Protein AF-A0AAV2PXA1-F1 (afdb_monomer)

Solvent-accessible surface area (backbone atoms only — not comparable to full-atom values): 17580 Å² total; per-residue (Å²): 137,88,80,87,81,88,81,91,80,80,90,77,90,75,84,81,87,69,91,88,82,85,74,87,64,81,61,86,74,64,54,64,49,74,80,42,60,30,32,26,70,43,76,46,83,52,38,37,37,33,31,38,30,72,58,97,91,40,83,44,40,26,40,35,44,31,57,26,32,42,56,95,86,35,71,38,49,82,88,45,60,38,74,93,76,58,54,73,69,40,57,33,33,29,27,34,29,69,34,88,57,93,43,96,79,72,30,54,26,31,34,68,34,35,24,65,65,73,77,45,93,87,39,77,76,57,52,64,68,73,76,56,55,67,49,70,82,41,64,32,28,28,70,42,69,40,58,58,36,35,32,33,39,31,75,54,95,92,36,84,42,46,31,22,39,44,50,94,34,34,25,54,69,58,38,68,71,53,93,90,56,41,46,48,82,79,48,55,73,66,40,72,37,36,31,29,32,32,51,44,83,61,36,84,91,46,72,60,17,52,23,38,39,73,32,36,29,34,79,54,74,68,56,88,73,69,75,61,89,68,85,78,74,77,75,78,81,87,79,82,87,79,92,74,84,83,81,87,78,80,94,79,76,91,81,88,81,83,83,81,75,92,78,82,90,80,85,82,83,90,81,88,77,87,81,85,85,85,80,134

Structure (mmCIF, N/CA/C/O backbone):
data_AF-A0AAV2PXA1-F1
#
_entry.id   AF-A0AAV2PXA1-F1
#
loop_
_atom_site.group_PDB
_atom_site.id
_atom_site.type_symbol
_atom_site.label_atom_id
_atom_site.label_alt_id
_atom_site.label_comp_id
_atom_site.label_asym_id
_atom_site.label_entity_id
_atom_site.label_seq_id
_atom_site.pdbx_PDB_ins_code
_atom_site.Cartn_x
_atom_site.Cartn_y
_atom_site.Cartn_z
_atom_site.occupancy
_atom_site.B_iso_or_equiv
_atom_site.auth_seq_id
_atom_site.auth_comp_id
_atom_site.auth_asym_id
_atom_site.auth_atom_id
_atom_site.pdbx_PDB_model_num
ATOM 1 N N . MET A 1 1 ? -70.992 -9.376 34.815 1.00 48.53 1 MET A N 1
ATOM 2 C CA . MET A 1 1 ? -70.814 -10.585 33.989 1.00 48.53 1 MET A CA 1
ATOM 3 C C . MET A 1 1 ? -69.370 -11.003 34.149 1.00 48.53 1 MET A C 1
ATOM 5 O O . MET A 1 1 ? -68.491 -10.415 33.538 1.00 48.53 1 MET A O 1
ATOM 9 N N . ASP A 1 2 ? -69.173 -11.910 35.099 1.00 52.78 2 ASP A N 1
ATOM 10 C CA . ASP A 1 2 ? -67.928 -12.592 35.443 1.00 52.78 2 ASP A CA 1
ATOM 11 C C . ASP A 1 2 ? -67.512 -13.547 34.335 1.00 52.78 2 ASP A C 1
ATOM 13 O O . ASP A 1 2 ? -68.327 -14.388 33.968 1.00 52.78 2 ASP A O 1
ATOM 17 N N . TRP A 1 3 ? -66.256 -13.485 33.893 1.00 48.56 3 TRP A N 1
ATOM 18 C CA . TRP A 1 3 ? -65.567 -14.621 33.277 1.00 48.56 3 TRP A CA 1
ATOM 19 C C . TRP A 1 3 ? -64.123 -14.651 33.786 1.00 48.56 3 TRP A C 1
ATOM 21 O O . TRP A 1 3 ? -63.215 -14.048 33.220 1.00 48.56 3 TRP A O 1
ATOM 31 N N . SER A 1 4 ? -63.933 -15.369 34.892 1.00 57.34 4 SER A N 1
ATOM 32 C CA . SER A 1 4 ? -62.667 -16.027 35.205 1.00 57.34 4 SER A CA 1
ATOM 33 C C . SER A 1 4 ? -62.542 -17.279 34.338 1.00 57.34 4 SER A C 1
ATOM 35 O O . SER A 1 4 ? -63.478 -18.073 34.310 1.00 57.34 4 SER A O 1
ATOM 37 N N . LEU A 1 5 ? -61.383 -17.520 33.723 1.00 54.66 5 LEU A N 1
ATOM 38 C CA . LEU A 1 5 ? -60.844 -18.879 33.623 1.00 54.66 5 LEU A CA 1
ATOM 39 C C . LEU A 1 5 ? -59.327 -18.841 33.414 1.00 54.66 5 LEU A C 1
ATOM 41 O O . LEU A 1 5 ? -58.816 -18.338 32.417 1.00 54.66 5 LEU A O 1
ATOM 45 N N . ALA A 1 6 ? -58.626 -19.394 34.397 1.00 53.72 6 ALA A N 1
ATOM 46 C CA . ALA A 1 6 ? -57.228 -19.766 34.324 1.00 53.72 6 ALA A CA 1
ATOM 47 C C . ALA A 1 6 ? -57.032 -20.920 33.332 1.00 53.72 6 ALA A C 1
ATOM 49 O O . ALA A 1 6 ? -57.871 -21.817 33.265 1.00 53.72 6 ALA A O 1
ATOM 50 N N . GLN A 1 7 ? -55.879 -20.962 32.666 1.00 49.69 7 GLN A N 1
ATOM 51 C CA . GLN A 1 7 ? -55.274 -22.231 32.275 1.00 49.69 7 GLN A CA 1
ATOM 52 C C . GLN A 1 7 ? -53.750 -22.125 32.280 1.00 49.69 7 GLN A C 1
ATOM 54 O O . GLN A 1 7 ? -53.126 -21.391 31.520 1.00 49.69 7 GLN A O 1
ATOM 59 N N . SER A 1 8 ? -53.187 -22.880 33.215 1.00 54.50 8 SER A N 1
ATOM 60 C CA . SER A 1 8 ? -51.797 -23.276 33.337 1.00 54.50 8 SER A CA 1
ATOM 61 C C . SER A 1 8 ? -51.416 -24.264 32.231 1.00 54.50 8 SER A C 1
ATOM 63 O O . SER A 1 8 ? -52.033 -25.320 32.111 1.00 54.50 8 SER A O 1
ATOM 65 N N . GLY A 1 9 ? -50.345 -23.976 31.502 1.00 44.91 9 GLY A N 1
ATOM 66 C CA . GLY A 1 9 ? -49.553 -24.949 30.749 1.00 44.91 9 GLY A CA 1
ATOM 67 C C . GLY A 1 9 ? -48.125 -24.415 30.764 1.00 44.91 9 GLY A C 1
ATOM 68 O O . GLY A 1 9 ? -47.900 -23.267 30.412 1.00 44.91 9 GLY A O 1
ATOM 69 N N . GLY A 1 10 ? -47.139 -25.092 31.335 1.00 43.12 10 GLY A N 1
ATOM 70 C CA . GLY A 1 10 ? -46.783 -26.477 31.072 1.00 43.12 10 GLY A CA 1
ATOM 71 C C . GLY A 1 10 ? -45.413 -26.411 30.406 1.00 43.12 10 GLY A C 1
ATOM 72 O O . GLY A 1 10 ? -45.311 -26.191 29.205 1.00 43.12 10 GLY A O 1
ATOM 73 N N . ALA A 1 11 ? -44.365 -26.483 31.224 1.00 49.09 11 ALA A N 1
ATOM 74 C CA . ALA A 1 11 ? -42.983 -26.447 30.779 1.00 49.09 11 ALA A CA 1
ATOM 75 C C . ALA A 1 11 ? -42.699 -27.606 29.811 1.00 49.09 11 ALA A C 1
ATOM 77 O O . ALA A 1 11 ? -42.953 -28.763 30.133 1.00 49.09 11 ALA A O 1
ATOM 78 N N . SER A 1 12 ? -42.113 -27.292 28.659 1.00 49.25 12 SER A N 1
ATOM 79 C CA . SER A 1 12 ? -41.415 -28.264 27.820 1.00 49.25 12 SER A CA 1
ATOM 80 C C . SER A 1 12 ? -40.103 -27.639 27.368 1.00 49.25 12 SER A C 1
ATOM 82 O O . SER A 1 12 ? -40.026 -26.962 26.346 1.00 49.25 12 SER A O 1
ATOM 84 N N . ALA A 1 13 ? -39.068 -27.848 28.180 1.00 49.91 13 ALA A N 1
ATOM 85 C CA . ALA A 1 13 ? -37.685 -27.631 27.796 1.00 49.91 13 ALA A CA 1
ATOM 86 C C . ALA A 1 13 ? -37.277 -28.745 26.821 1.00 49.91 13 ALA A C 1
ATOM 88 O O . ALA A 1 13 ? -36.854 -29.824 27.231 1.00 49.91 13 ALA A O 1
ATOM 89 N N . SER A 1 14 ? -37.431 -28.501 25.521 1.00 46.59 14 SER A N 1
ATOM 90 C CA . SER A 1 14 ? -36.824 -29.334 24.485 1.00 46.59 14 SER A CA 1
ATOM 91 C C . SER A 1 14 ? -35.415 -28.820 24.206 1.00 46.59 14 SER A C 1
ATOM 93 O O . SER A 1 14 ? -35.226 -27.805 23.534 1.00 46.59 14 SER A O 1
ATOM 95 N N . ALA A 1 15 ? -34.432 -29.528 24.757 1.00 52.34 15 ALA A N 1
ATOM 96 C CA . ALA A 1 15 ? -33.022 -29.374 24.451 1.00 52.34 15 ALA A CA 1
ATOM 97 C C . ALA A 1 15 ? -32.778 -29.609 22.951 1.00 52.34 15 ALA A C 1
ATOM 99 O O . ALA A 1 15 ? -32.759 -30.745 22.483 1.00 52.34 15 ALA A O 1
ATOM 100 N N . MET A 1 16 ? -32.564 -28.531 22.198 1.00 47.81 16 MET A N 1
ATOM 101 C CA . MET A 1 16 ? -31.936 -28.590 20.879 1.00 47.81 16 MET A CA 1
ATOM 102 C C . MET A 1 16 ? -30.427 -28.418 21.048 1.00 47.81 16 MET A C 1
ATOM 104 O O . MET A 1 16 ? -29.858 -27.362 20.791 1.00 47.81 16 MET A O 1
ATOM 108 N N . GLY A 1 17 ? -29.784 -29.487 21.521 1.00 49.88 17 GLY A N 1
ATOM 109 C CA . GLY A 1 17 ? -28.354 -29.706 21.335 1.00 49.88 17 GLY A CA 1
ATOM 110 C C . GLY A 1 17 ? -28.131 -30.247 19.926 1.00 49.88 17 GLY A C 1
ATOM 111 O O . GLY A 1 17 ? -28.168 -31.455 19.716 1.00 49.88 17 GLY A O 1
ATOM 112 N N . GLY A 1 18 ? -27.974 -29.347 18.957 1.00 40.47 18 GLY A N 1
ATOM 113 C CA . GLY A 1 18 ? -27.692 -29.671 17.560 1.00 40.47 18 GLY A CA 1
ATOM 114 C C . GLY A 1 18 ? -26.358 -29.066 17.145 1.00 40.47 18 GLY A C 1
ATOM 115 O O . GLY A 1 18 ? -26.217 -27.851 17.105 1.00 40.47 18 GLY A O 1
ATOM 116 N N . ALA A 1 19 ? -25.388 -29.939 16.883 1.00 49.72 19 ALA A N 1
ATOM 117 C CA . ALA A 1 19 ? -24.016 -29.672 16.468 1.00 49.72 19 ALA A CA 1
ATOM 118 C C . ALA A 1 19 ? -23.831 -28.455 15.534 1.00 49.72 19 ALA A C 1
ATOM 120 O O . ALA A 1 19 ? -24.129 -28.520 14.344 1.00 49.72 19 ALA A O 1
ATOM 121 N N . ALA A 1 20 ? -23.228 -27.389 16.065 1.00 47.28 20 ALA A N 1
ATOM 122 C CA . ALA A 1 20 ? -22.602 -26.311 15.299 1.00 47.28 20 ALA A CA 1
ATOM 123 C C . ALA A 1 20 ? -21.084 -26.339 15.550 1.00 47.28 20 ALA A C 1
ATOM 125 O O . ALA A 1 20 ? -20.504 -25.429 16.128 1.00 47.28 20 ALA A O 1
ATOM 126 N N . ALA A 1 21 ? -20.445 -27.447 15.179 1.00 50.34 21 ALA A N 1
ATOM 127 C CA . ALA A 1 21 ? -18.994 -27.616 15.242 1.00 50.34 21 ALA A CA 1
ATOM 128 C C . ALA A 1 21 ? -18.508 -28.236 13.928 1.00 50.34 21 ALA A C 1
ATOM 130 O O . ALA A 1 21 ? -18.013 -29.356 13.902 1.00 50.34 21 ALA A O 1
ATOM 131 N N . ALA A 1 22 ? -18.737 -27.543 12.812 1.00 48.50 22 ALA A N 1
ATOM 132 C CA . ALA A 1 22 ? -18.225 -27.959 11.508 1.00 48.50 22 ALA A CA 1
ATOM 133 C C . ALA A 1 22 ? -18.218 -26.787 10.516 1.00 48.50 22 ALA A C 1
ATOM 135 O O . ALA A 1 22 ? -19.007 -26.766 9.580 1.00 48.50 22 ALA A O 1
ATOM 136 N N . ALA A 1 23 ? -17.360 -25.796 10.772 1.00 46.72 23 ALA A N 1
ATOM 137 C CA . ALA A 1 23 ? -16.688 -24.962 9.765 1.00 46.72 23 ALA A CA 1
ATOM 138 C C . ALA A 1 23 ? -15.852 -23.877 10.471 1.00 46.72 23 ALA A C 1
ATOM 140 O O . ALA A 1 23 ? -16.008 -22.688 10.210 1.00 46.72 23 ALA A O 1
ATOM 141 N N . ALA A 1 24 ? -14.941 -24.271 11.367 1.00 49.47 24 ALA A N 1
ATOM 142 C CA . ALA A 1 24 ? -13.781 -23.426 11.640 1.00 49.47 24 ALA A CA 1
ATOM 143 C C . ALA A 1 24 ? -12.873 -23.548 10.410 1.00 49.47 24 ALA A C 1
ATOM 145 O O . ALA A 1 24 ? -11.918 -24.320 10.399 1.00 49.47 24 ALA A O 1
ATOM 146 N N . ALA A 1 25 ? -13.279 -22.905 9.311 1.00 46.22 25 ALA A N 1
ATOM 147 C CA . ALA A 1 25 ? -12.411 -22.746 8.163 1.00 46.22 25 ALA A CA 1
ATOM 148 C C . ALA A 1 25 ? -11.137 -22.056 8.654 1.00 46.22 25 ALA A C 1
ATOM 150 O O . ALA A 1 25 ? -11.184 -21.191 9.531 1.00 46.22 25 ALA A O 1
ATOM 151 N N . ASP A 1 26 ? -10.007 -22.500 8.124 1.00 46.16 26 ASP A N 1
ATOM 152 C CA . ASP A 1 26 ? -8.680 -22.013 8.460 1.00 46.16 26 ASP A CA 1
ATOM 153 C C . ASP A 1 26 ? -8.525 -20.566 7.954 1.00 46.16 26 ASP A C 1
ATOM 155 O O . ASP A 1 26 ? -7.942 -20.287 6.911 1.00 46.16 26 ASP A O 1
ATOM 159 N N . PHE A 1 27 ? -9.136 -19.616 8.666 1.00 52.50 27 PHE A N 1
ATOM 160 C CA . PHE A 1 27 ? -9.072 -18.180 8.381 1.00 52.50 27 PHE A CA 1
ATOM 161 C C . PHE A 1 27 ? -7.712 -17.576 8.759 1.00 52.50 27 PHE A C 1
ATOM 163 O O . PHE A 1 27 ? -7.525 -16.364 8.640 1.00 52.50 27 PHE A O 1
ATOM 170 N N . SER A 1 28 ? -6.744 -18.406 9.168 1.00 52.25 28 SER A N 1
ATOM 171 C CA . SER A 1 28 ? -5.374 -17.981 9.459 1.00 52.25 28 SER A CA 1
ATOM 172 C C . SER A 1 28 ? -4.676 -17.348 8.243 1.00 52.25 28 SER A C 1
ATOM 174 O O . SER A 1 28 ? -3.712 -16.597 8.406 1.00 52.25 28 SER A O 1
ATOM 176 N N . GLU A 1 29 ? -5.196 -17.555 7.026 1.00 59.38 29 GLU A N 1
ATOM 177 C CA . GLU A 1 29 ? -4.650 -16.943 5.812 1.00 59.38 29 GLU A CA 1
ATOM 178 C C . GLU A 1 29 ? -5.170 -15.527 5.511 1.00 59.38 29 GLU A C 1
ATOM 180 O O . GLU A 1 29 ? -4.497 -14.768 4.803 1.00 59.38 29 GLU A O 1
ATOM 185 N N . GLN A 1 30 ? -6.321 -15.107 6.055 1.00 63.25 30 GLN A N 1
ATOM 186 C CA . GLN A 1 30 ? -6.838 -13.754 5.813 1.00 63.25 30 GLN A CA 1
ATOM 187 C C . GLN A 1 30 ? -6.157 -12.741 6.732 1.00 63.25 30 GLN A C 1
ATOM 189 O O . GLN A 1 30 ? -6.691 -12.280 7.737 1.00 63.25 30 GLN A O 1
ATOM 194 N N . ARG A 1 31 ? -4.946 -12.341 6.335 1.00 85.12 31 ARG A N 1
ATOM 195 C CA . ARG A 1 31 ? -4.144 -11.339 7.050 1.00 85.12 31 ARG A CA 1
ATOM 196 C C . ARG A 1 31 ? -4.781 -9.949 7.084 1.00 85.12 31 ARG A C 1
ATOM 198 O O . ARG A 1 31 ? -4.304 -9.125 7.856 1.00 85.12 31 ARG A O 1
ATOM 205 N N . TYR A 1 32 ? -5.793 -9.671 6.259 1.00 90.88 32 TYR A N 1
ATOM 206 C CA . TYR A 1 32 ? -6.400 -8.349 6.103 1.00 90.88 32 TYR A CA 1
ATOM 207 C C . TYR A 1 32 ? -7.931 -8.444 6.042 1.00 90.88 32 TYR A C 1
ATOM 209 O O . TYR A 1 32 ? -8.469 -9.203 5.236 1.00 90.88 32 TYR A O 1
ATOM 217 N N . LEU A 1 33 ? -8.613 -7.644 6.860 1.00 92.38 33 LEU A N 1
ATOM 218 C CA . LEU A 1 33 ? -10.066 -7.508 6.931 1.00 92.38 33 LEU A CA 1
ATOM 219 C C . LEU A 1 33 ? -10.480 -6.117 6.441 1.00 92.38 33 LEU A C 1
ATOM 221 O O . LEU A 1 33 ? -9.851 -5.113 6.783 1.00 92.38 33 LEU A O 1
ATOM 225 N N . PHE A 1 34 ? -11.553 -6.064 5.656 1.00 92.12 34 PHE A N 1
ATOM 226 C CA . PHE A 1 34 ? -12.058 -4.839 5.038 1.00 92.12 34 PHE A CA 1
ATOM 227 C C . PHE A 1 34 ? -13.415 -4.449 5.615 1.00 92.12 34 PHE A C 1
ATOM 229 O O . PHE A 1 34 ? -14.251 -5.316 5.863 1.00 92.12 34 PHE A O 1
ATOM 236 N N . GLY A 1 35 ? -13.655 -3.145 5.753 1.00 91.38 35 GLY A N 1
ATOM 237 C CA . GLY A 1 35 ? -14.978 -2.613 6.087 1.00 91.38 35 GLY A CA 1
ATOM 238 C C . GLY A 1 35 ? -15.497 -3.041 7.461 1.00 91.38 35 GLY A C 1
ATOM 239 O O . GLY A 1 35 ? -16.708 -3.162 7.650 1.00 91.38 35 GLY A O 1
ATOM 240 N N . MET A 1 36 ? -14.596 -3.270 8.415 1.00 96.56 36 MET A N 1
ATOM 241 C CA . MET A 1 36 ? -14.955 -3.577 9.793 1.00 96.56 36 MET A CA 1
ATOM 242 C C . MET A 1 36 ? -15.584 -2.355 10.465 1.00 96.56 36 MET A C 1
ATOM 244 O O . MET A 1 36 ? -15.304 -1.206 10.120 1.00 96.56 36 MET A O 1
ATOM 248 N N . CYS A 1 37 ? -16.436 -2.605 11.453 1.00 97.69 37 CYS A N 1
ATOM 249 C CA . CYS A 1 37 ? -17.050 -1.578 12.283 1.00 97.69 37 CYS A CA 1
ATOM 250 C C . CYS A 1 37 ? -16.741 -1.881 13.747 1.00 97.69 37 CYS A C 1
ATOM 252 O O . CYS A 1 37 ? -16.799 -3.033 14.172 1.00 97.69 37 CYS A O 1
ATOM 254 N N . GLY A 1 38 ? -16.416 -0.853 14.521 1.00 98.00 38 GLY A N 1
ATOM 255 C CA . GLY A 1 38 ? -16.098 -0.999 15.935 1.00 98.00 38 GLY A CA 1
ATOM 256 C C . GLY A 1 38 ? -16.305 0.290 16.709 1.00 98.00 38 GLY A C 1
ATOM 257 O O . GLY A 1 38 ? -16.701 1.316 16.157 1.00 98.00 38 GLY A O 1
ATOM 258 N N . THR A 1 39 ? -16.021 0.235 18.001 1.00 98.50 39 THR A N 1
ATOM 259 C CA . THR A 1 39 ? -16.174 1.358 18.927 1.00 98.50 39 THR A CA 1
ATOM 260 C C . THR A 1 39 ? -14.827 1.710 19.535 1.00 98.50 39 THR A C 1
ATOM 262 O O . THR A 1 39 ? -14.040 0.827 19.878 1.00 98.50 39 THR A O 1
ATOM 265 N N . VAL A 1 40 ? -14.538 3.001 19.676 1.00 98.44 40 VAL A N 1
ATOM 266 C CA . VAL A 1 40 ? -13.317 3.469 20.340 1.00 98.44 40 VAL A CA 1
ATOM 267 C C . VAL A 1 40 ? -13.415 3.185 21.839 1.00 98.44 40 VAL A C 1
ATOM 269 O O . VAL A 1 40 ? -14.223 3.797 22.533 1.00 98.44 40 VAL A O 1
ATOM 272 N N . LEU A 1 41 ? -12.584 2.273 22.340 1.00 98.19 41 LEU A N 1
ATOM 273 C CA . LEU A 1 41 ? -12.542 1.876 23.749 1.00 98.19 41 LEU A CA 1
ATOM 274 C C . LEU A 1 41 ? -11.645 2.808 24.575 1.00 98.19 41 LEU A C 1
ATOM 276 O O . LEU A 1 41 ? -12.035 3.265 25.644 1.00 98.19 41 LEU A O 1
ATOM 280 N N . GLU A 1 42 ? -10.437 3.086 24.084 1.00 97.69 42 GLU A N 1
ATOM 281 C CA . GLU A 1 42 ? -9.423 3.874 24.794 1.00 97.69 42 GLU A CA 1
ATOM 282 C C . GLU A 1 42 ? -8.752 4.867 23.844 1.00 97.69 42 GLU A C 1
ATOM 284 O O . GLU A 1 42 ? -8.544 4.581 22.662 1.00 97.69 42 GLU A O 1
ATOM 289 N N . MET A 1 43 ? -8.359 6.026 24.374 1.00 97.50 43 MET A N 1
ATOM 290 C CA . MET A 1 43 ? -7.606 7.038 23.640 1.00 97.50 43 MET A CA 1
ATOM 291 C C . MET A 1 43 ? -6.337 7.431 24.389 1.00 97.50 43 MET A C 1
ATOM 293 O O . MET A 1 43 ? -6.367 7.795 25.561 1.00 97.50 43 MET A O 1
ATOM 297 N N . PHE A 1 44 ? -5.225 7.412 23.664 1.00 96.44 44 PHE A N 1
ATOM 298 C CA . PHE A 1 44 ? -3.901 7.812 24.114 1.00 96.44 44 PHE A CA 1
ATOM 299 C C . PHE A 1 44 ? -3.462 9.021 23.288 1.00 96.44 44 PHE A C 1
ATOM 301 O O . PHE A 1 44 ? -2.910 8.900 22.189 1.00 96.44 44 PHE A O 1
ATOM 308 N N . LEU A 1 45 ? -3.759 10.210 23.807 1.00 92.50 45 LEU A N 1
ATOM 309 C CA . LEU A 1 45 ? -3.412 11.459 23.142 1.00 92.50 45 LEU A CA 1
ATOM 310 C C . LEU A 1 45 ? -1.883 11.642 23.057 1.00 92.50 45 LEU A C 1
ATOM 312 O O . LEU A 1 45 ? -1.163 11.227 23.967 1.00 92.50 45 LEU A O 1
ATOM 316 N N . PRO A 1 46 ? -1.378 12.262 21.974 1.00 94.88 46 PRO A N 1
ATOM 317 C CA . PRO A 1 46 ? -2.155 12.928 20.922 1.00 94.88 46 PRO A CA 1
ATOM 318 C C . PRO A 1 46 ? -2.624 12.014 19.778 1.00 94.88 46 PRO A C 1
ATOM 320 O O . PRO A 1 46 ? -3.528 12.408 19.047 1.00 94.88 46 PRO A O 1
ATOM 323 N N . GLY A 1 47 ? -2.051 10.817 19.605 1.00 95.38 47 GLY A N 1
ATOM 324 C CA . GLY A 1 47 ? -2.088 10.151 18.296 1.00 95.38 47 GLY A CA 1
ATOM 325 C C . GLY A 1 47 ? -2.395 8.658 18.260 1.00 95.38 47 GLY A C 1
ATOM 326 O O . GLY A 1 47 ? -2.131 8.026 17.236 1.00 95.38 47 GLY A O 1
ATOM 327 N N . LYS A 1 48 ? -2.912 8.068 19.338 1.00 97.44 48 LYS A N 1
ATOM 328 C CA . LYS A 1 48 ? -3.218 6.634 19.391 1.00 97.44 48 LYS A CA 1
ATOM 329 C C . LYS A 1 48 ? -4.596 6.379 19.997 1.00 97.44 48 LYS A C 1
ATOM 331 O O . LYS A 1 48 ? -5.011 7.064 20.925 1.00 97.44 48 LYS A O 1
ATOM 336 N N . ALA A 1 49 ? -5.291 5.370 19.491 1.00 98.12 49 ALA A N 1
ATOM 337 C CA . ALA A 1 49 ? -6.561 4.897 20.024 1.00 98.12 49 ALA A CA 1
ATOM 338 C C . ALA A 1 49 ? -6.652 3.369 19.928 1.00 98.12 49 ALA A C 1
ATOM 340 O O . ALA A 1 49 ? -5.948 2.746 19.129 1.00 98.12 49 ALA A O 1
ATOM 341 N N . ILE A 1 50 ? -7.511 2.773 20.749 1.00 98.06 50 ILE A N 1
ATOM 342 C CA . ILE A 1 50 ? -7.826 1.344 20.733 1.00 98.06 50 ILE A CA 1
ATOM 343 C C . ILE A 1 50 ? -9.292 1.194 20.362 1.00 98.06 50 ILE A C 1
ATOM 345 O O . ILE A 1 50 ? -10.160 1.777 21.010 1.00 98.06 50 ILE A O 1
ATOM 349 N N . ILE A 1 51 ? -9.558 0.412 19.324 1.00 98.44 51 ILE A N 1
ATOM 350 C CA . ILE A 1 51 ? -10.898 0.119 18.825 1.00 98.44 51 ILE A CA 1
ATOM 351 C C . ILE A 1 51 ? -11.254 -1.307 19.231 1.00 98.44 51 ILE A C 1
ATOM 353 O O . ILE A 1 51 ? -10.448 -2.219 19.049 1.00 98.44 51 ILE A O 1
ATOM 357 N N . THR A 1 52 ? -12.455 -1.513 19.755 1.00 98.25 52 THR A N 1
ATOM 358 C CA . THR A 1 52 ? -13.046 -2.840 19.949 1.00 98.25 52 THR A CA 1
ATOM 359 C C . THR A 1 52 ? -14.026 -3.144 18.834 1.00 98.25 52 THR A C 1
ATOM 361 O O . THR A 1 52 ? -14.849 -2.296 18.495 1.00 98.25 52 THR A O 1
ATOM 364 N N . PHE A 1 53 ? -13.957 -4.346 18.280 1.00 97.94 53 PHE A N 1
ATOM 365 C CA . PHE A 1 53 ? -14.862 -4.806 17.231 1.00 97.94 53 PHE A CA 1
ATOM 366 C C . PHE A 1 53 ? -15.160 -6.292 17.408 1.00 97.94 53 PHE A C 1
ATOM 368 O O . PHE A 1 53 ? -14.391 -7.005 18.050 1.00 97.94 53 PHE A O 1
ATOM 375 N N . GLU A 1 54 ? -16.276 -6.745 16.849 1.00 97.62 54 GLU A N 1
ATOM 376 C CA . GLU A 1 54 ? -16.684 -8.145 16.890 1.00 97.62 54 GLU A CA 1
ATOM 377 C C . GLU A 1 54 ? -16.274 -8.843 15.590 1.00 97.62 54 GLU A C 1
ATOM 379 O O . GLU A 1 54 ? -16.535 -8.342 14.493 1.00 97.62 54 GLU A O 1
ATOM 384 N N . LEU A 1 55 ? -15.621 -9.996 15.708 1.00 95.69 55 LEU A N 1
ATOM 385 C CA . LEU A 1 55 ? -15.301 -10.877 14.591 1.00 95.69 55 LEU A CA 1
ATOM 386 C C . LEU A 1 55 ? -15.675 -12.296 15.008 1.00 95.69 55 LEU A C 1
ATOM 388 O O . LEU A 1 55 ? -15.168 -12.808 15.998 1.00 95.69 55 LEU A O 1
ATOM 392 N N . HIS A 1 56 ? -16.594 -12.917 14.269 1.00 93.06 56 HIS A N 1
ATOM 393 C CA . HIS A 1 56 ? -17.074 -14.277 14.551 1.00 93.06 56 HIS A CA 1
ATOM 394 C C . HIS A 1 56 ? -17.604 -14.486 15.987 1.00 93.06 56 HIS A C 1
ATOM 396 O O . HIS A 1 56 ? -17.434 -15.559 16.559 1.00 93.06 56 HIS A O 1
ATOM 402 N N . GLY A 1 57 ? -18.255 -13.477 16.575 1.00 94.94 57 GLY A N 1
ATOM 403 C CA . GLY A 1 57 ? -18.787 -13.555 17.941 1.00 94.94 57 GLY A CA 1
ATOM 404 C C . GLY A 1 57 ? -17.760 -13.285 19.045 1.00 94.94 57 GLY A C 1
ATOM 405 O O . GLY A 1 57 ? -18.127 -13.246 20.218 1.00 94.94 57 GLY A O 1
ATOM 406 N N . GLU A 1 58 ? -16.488 -13.075 18.698 1.00 96.62 58 GLU A N 1
ATOM 407 C CA . GLU A 1 58 ? -15.436 -12.712 19.644 1.00 96.62 58 GLU A CA 1
ATOM 408 C C . GLU A 1 58 ? -15.110 -11.219 19.561 1.00 96.62 58 GLU A C 1
ATOM 410 O O . GLU A 1 58 ? -15.101 -10.610 18.489 1.00 96.62 58 GLU A O 1
ATOM 415 N N . ILE A 1 59 ? -14.826 -10.611 20.714 1.00 97.31 59 ILE A N 1
ATOM 416 C CA . ILE A 1 59 ? -14.426 -9.204 20.789 1.00 97.31 59 ILE A CA 1
ATOM 417 C C . ILE A 1 59 ? -12.912 -9.114 20.621 1.00 97.31 59 ILE A C 1
ATOM 419 O O . ILE A 1 59 ? -12.143 -9.583 21.462 1.00 97.31 59 ILE A O 1
ATOM 423 N N . HIS A 1 60 ? -12.481 -8.425 19.571 1.00 97.00 60 HIS A N 1
ATOM 424 C CA . HIS A 1 60 ? -11.078 -8.155 19.290 1.00 97.00 60 HIS A CA 1
ATOM 425 C C . HIS A 1 60 ? -10.730 -6.683 19.504 1.00 97.00 60 HIS A C 1
ATOM 427 O O . HIS A 1 60 ? -11.585 -5.795 19.486 1.00 97.00 60 HIS A O 1
ATOM 433 N N . ARG A 1 61 ? -9.432 -6.421 19.696 1.00 97.50 61 ARG A N 1
ATOM 434 C CA . ARG A 1 61 ? -8.868 -5.074 19.860 1.00 97.50 61 ARG A CA 1
ATOM 435 C C . ARG A 1 61 ? -7.955 -4.736 18.687 1.00 97.50 61 ARG A C 1
ATOM 437 O O . ARG A 1 61 ? -7.030 -5.496 18.382 1.00 97.50 61 ARG A O 1
ATOM 444 N N . ALA A 1 62 ? -8.205 -3.585 18.070 1.00 97.81 62 ALA A N 1
ATOM 445 C CA . ALA A 1 62 ? -7.395 -3.006 17.010 1.00 97.81 62 ALA A CA 1
ATOM 446 C C . ALA A 1 62 ? -6.715 -1.714 17.471 1.00 97.81 62 ALA A C 1
ATOM 448 O O . ALA A 1 62 ? -7.340 -0.826 18.051 1.00 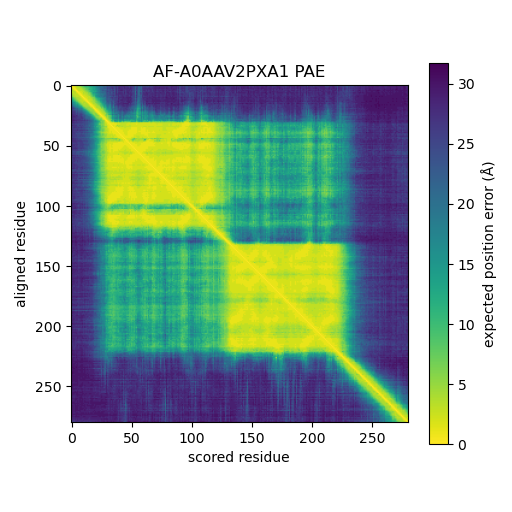97.81 62 ALA A O 1
ATOM 449 N N . LEU A 1 63 ? -5.426 -1.596 17.170 1.00 97.56 63 LEU A N 1
ATOM 450 C CA . LEU A 1 63 ? -4.633 -0.399 17.395 1.00 97.56 63 LEU A CA 1
ATOM 451 C C . LEU A 1 63 ? -4.827 0.582 16.233 1.00 97.56 63 LEU A C 1
ATOM 453 O O . LEU A 1 63 ? -4.537 0.240 15.088 1.00 97.56 63 LEU A O 1
ATOM 457 N N . LEU A 1 64 ? -5.251 1.809 16.531 1.00 97.75 64 LEU A N 1
ATOM 458 C CA . LEU A 1 64 ? -5.369 2.905 15.570 1.00 97.75 64 LEU A CA 1
ATOM 459 C C . LEU A 1 64 ? -4.325 3.986 15.864 1.00 97.75 64 LEU A C 1
ATOM 461 O O . LEU A 1 64 ? -4.188 4.444 16.999 1.00 97.75 64 LEU A O 1
ATOM 465 N N . TRP A 1 65 ? -3.599 4.418 14.834 1.00 97.31 65 TRP A N 1
ATOM 466 C CA . TRP A 1 65 ? -2.690 5.568 14.894 1.00 97.31 65 TRP A CA 1
ATOM 467 C C . TRP A 1 65 ? -3.285 6.764 14.150 1.00 97.31 65 TRP A C 1
ATOM 469 O O . TRP A 1 65 ? -4.024 6.584 13.185 1.00 97.31 65 TRP A O 1
ATOM 479 N N . VAL A 1 66 ? -2.903 7.981 14.544 1.00 97.56 66 VAL A N 1
ATOM 480 C CA . VAL A 1 66 ? -3.410 9.231 13.950 1.00 97.56 66 VAL A CA 1
ATOM 481 C C . VAL A 1 66 ? -3.239 9.279 12.437 1.00 97.56 66 VAL A C 1
ATOM 483 O O . VAL A 1 66 ? -4.193 9.580 11.734 1.00 97.56 66 VAL A O 1
ATOM 486 N N . LYS A 1 67 ? -2.083 8.841 11.926 1.00 96.00 67 LYS A N 1
ATOM 487 C CA . LYS A 1 67 ? -1.784 8.797 10.486 1.00 96.00 67 LYS A CA 1
ATOM 488 C C . LYS A 1 67 ? -2.684 7.862 9.666 1.00 96.00 67 LYS A C 1
ATOM 490 O O . LYS A 1 67 ? -2.604 7.850 8.447 1.00 96.00 67 LYS A O 1
ATOM 495 N N . CYS A 1 68 ? -3.462 7.012 10.333 1.00 96.25 68 CYS A N 1
ATOM 496 C CA . CYS A 1 68 ? -4.396 6.075 9.714 1.00 96.25 68 CYS A CA 1
ATOM 497 C C . CYS A 1 68 ? -5.846 6.565 9.820 1.00 96.25 68 CYS A C 1
ATOM 499 O O . CYS A 1 68 ? -6.748 5.903 9.311 1.00 96.25 68 CYS A O 1
ATOM 501 N N . PHE A 1 69 ? -6.095 7.697 10.480 1.00 96.94 69 PHE A N 1
ATOM 502 C CA . PHE A 1 69 ? -7.434 8.238 10.651 1.00 96.94 69 PHE A CA 1
ATOM 503 C C . PHE A 1 69 ? -7.762 9.250 9.550 1.00 96.94 69 PHE A C 1
ATOM 505 O O . PHE A 1 69 ? -6.989 10.172 9.278 1.00 96.94 69 PHE A O 1
ATOM 512 N N . VAL A 1 70 ? -8.920 9.069 8.921 1.00 95.75 70 VAL A N 1
ATOM 513 C CA . VAL A 1 70 ? -9.473 9.976 7.915 1.00 95.75 70 VAL A CA 1
ATOM 514 C 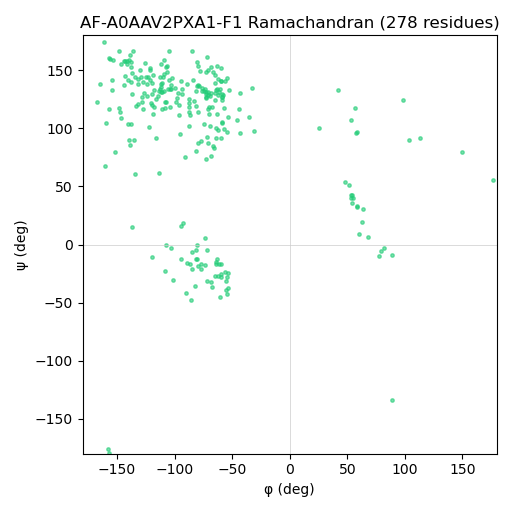C . VAL A 1 70 ? -10.499 10.876 8.588 1.00 95.75 70 VAL A C 1
ATOM 516 O O . VAL A 1 70 ? -11.479 10.400 9.164 1.00 95.75 70 VAL A O 1
ATOM 519 N N . PHE A 1 71 ? -10.285 12.182 8.486 1.00 95.50 71 PHE A N 1
ATOM 520 C CA . PHE A 1 71 ? -11.190 13.199 9.000 1.00 95.50 71 PHE A CA 1
ATOM 521 C C . PHE A 1 71 ? -11.494 14.197 7.887 1.00 95.50 71 PHE A C 1
ATOM 523 O O . PHE A 1 71 ? -10.566 14.780 7.331 1.00 95.50 71 PHE A O 1
ATOM 530 N N . GLN A 1 72 ? -12.779 14.381 7.561 1.00 93.12 72 GLN A N 1
ATOM 531 C CA . GLN A 1 72 ? -13.222 15.263 6.470 1.00 93.12 72 GLN A CA 1
ATOM 532 C C . GLN A 1 72 ? -12.496 14.955 5.150 1.00 93.12 72 GLN A C 1
ATOM 534 O O . GLN A 1 72 ? -11.867 15.824 4.551 1.00 93.12 72 GLN A O 1
ATOM 539 N N . ASP A 1 73 ? -12.499 13.678 4.756 1.00 88.31 73 ASP A N 1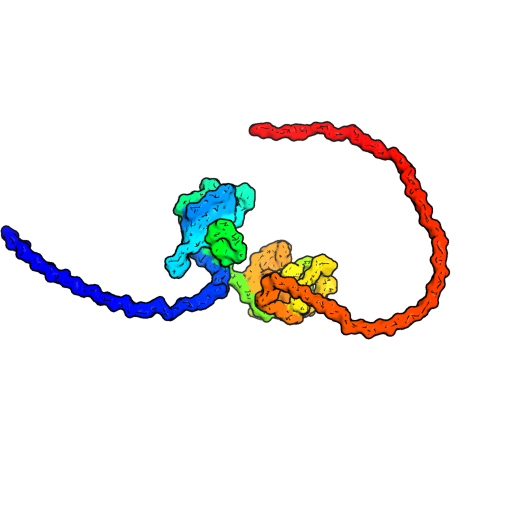
ATOM 540 C CA . ASP A 1 73 ? -11.860 13.166 3.532 1.00 88.31 73 ASP A CA 1
ATOM 541 C C . ASP A 1 73 ? -10.345 13.373 3.421 1.00 88.31 73 ASP A C 1
ATOM 543 O O . ASP A 1 73 ? -9.740 13.064 2.393 1.00 88.31 73 ASP A O 1
ATOM 547 N N . LYS A 1 74 ? -9.698 13.817 4.501 1.00 91.31 74 LYS A N 1
ATOM 548 C CA . LYS A 1 74 ? -8.254 13.997 4.574 1.00 91.31 74 LYS A CA 1
ATOM 549 C C . LYS A 1 74 ? -7.640 13.018 5.568 1.00 91.31 74 LYS A C 1
ATOM 551 O O . LYS A 1 74 ? -8.105 12.880 6.699 1.00 91.31 74 LYS A O 1
ATOM 556 N N . LEU A 1 75 ? -6.572 12.343 5.146 1.00 92.44 75 LEU A N 1
ATOM 557 C CA . LEU A 1 75 ? -5.742 11.554 6.052 1.00 92.44 75 LEU A CA 1
ATOM 558 C C . LEU A 1 75 ? -4.956 12.506 6.959 1.00 92.44 75 LEU A C 1
ATOM 560 O O . LEU A 1 75 ? -4.330 13.449 6.467 1.00 92.44 75 LEU A O 1
ATOM 564 N N . LEU A 1 76 ? -5.015 12.282 8.268 1.00 95.06 76 LEU A N 1
ATOM 565 C CA . LEU A 1 76 ? -4.274 13.099 9.225 1.00 95.06 76 LEU A CA 1
ATOM 566 C C . LEU A 1 76 ? -2.766 12.826 9.149 1.00 95.06 76 LEU A C 1
ATOM 568 O O . LEU A 1 76 ? -2.339 11.716 8.829 1.00 95.06 76 LEU A O 1
ATOM 572 N N . ASP A 1 77 ? -1.959 13.835 9.467 1.00 94.56 77 ASP A N 1
ATOM 573 C CA . ASP A 1 77 ? -0.503 13.707 9.553 1.00 94.56 77 ASP A CA 1
ATOM 574 C C . ASP A 1 77 ? -0.076 13.179 10.940 1.00 94.56 77 ASP A C 1
ATOM 576 O O . ASP A 1 77 ? -0.844 13.163 11.902 1.00 94.56 77 ASP A O 1
ATOM 580 N N . GLN A 1 78 ? 1.177 12.758 11.090 1.00 94.81 78 GLN A N 1
ATOM 581 C CA . GLN A 1 78 ? 1.753 12.350 12.371 1.00 94.81 78 GLN A CA 1
ATOM 582 C C . GLN A 1 78 ? 1.790 13.495 13.400 1.00 94.81 78 GLN A C 1
ATOM 584 O O . GLN A 1 78 ? 1.766 13.228 14.601 1.00 94.81 78 GLN A O 1
ATOM 589 N N . ALA A 1 79 ? 1.855 14.749 12.941 1.00 95.12 79 ALA A N 1
ATOM 590 C CA . ALA A 1 79 ? 1.824 15.934 13.798 1.00 95.12 79 ALA A CA 1
ATOM 591 C C . ALA A 1 79 ? 0.403 16.332 14.245 1.00 95.12 79 ALA A C 1
ATOM 593 O O . ALA A 1 79 ? 0.257 17.157 15.148 1.00 95.12 79 ALA A O 1
ATOM 594 N N . ASP A 1 80 ? -0.641 15.765 13.630 1.00 96.75 80 ASP A N 1
ATOM 595 C CA . ASP A 1 80 ? -2.024 16.022 14.019 1.00 96.75 80 ASP A CA 1
ATOM 596 C C . ASP A 1 80 ? -2.380 15.357 15.360 1.00 96.75 80 ASP A C 1
ATOM 598 O O . ASP A 1 80 ? -1.751 14.403 15.818 1.00 96.75 80 ASP A O 1
ATOM 602 N N . SER A 1 81 ? -3.458 15.845 15.976 1.00 97.25 81 SER A N 1
ATOM 603 C CA . SER A 1 81 ? -4.068 15.238 17.162 1.00 97.25 81 SER A CA 1
ATOM 604 C C . SER A 1 81 ? -5.412 14.590 16.828 1.00 97.25 81 SER A C 1
AT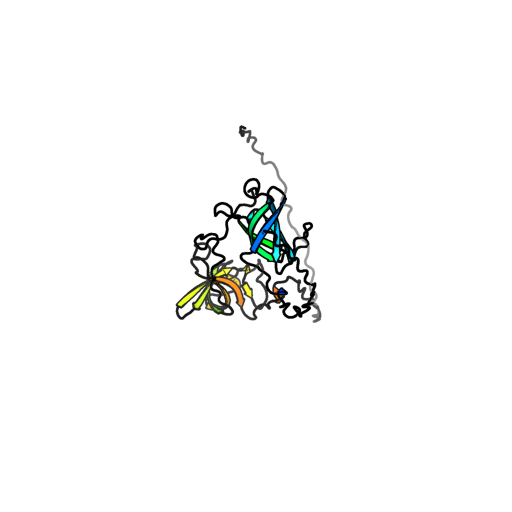OM 606 O O . SER A 1 81 ? -6.157 15.095 15.980 1.00 97.25 81 SER A O 1
ATOM 608 N N . LEU A 1 82 ? -5.730 13.495 17.527 1.00 97.50 82 LEU A N 1
ATOM 609 C CA . LEU A 1 82 ? -7.063 12.882 17.551 1.00 97.50 82 LEU A CA 1
ATOM 610 C C . LEU A 1 82 ? -8.046 13.652 18.449 1.00 97.50 82 LEU A C 1
ATOM 612 O O . LEU A 1 82 ? -9.256 13.467 18.320 1.00 97.50 82 LEU A O 1
ATOM 616 N N . ALA A 1 83 ? -7.552 14.521 19.339 1.00 96.75 83 ALA A N 1
ATOM 617 C CA . ALA A 1 83 ? -8.396 15.297 20.244 1.00 96.75 83 ALA A CA 1
ATOM 618 C C . ALA A 1 83 ? -9.394 16.166 19.460 1.00 96.75 83 ALA A C 1
ATOM 620 O O . ALA A 1 83 ? -9.007 16.919 18.567 1.00 96.75 83 ALA A O 1
ATOM 621 N N . GLY A 1 84 ? -10.684 16.044 19.784 1.00 95.81 84 GLY A N 1
ATOM 622 C CA . GLY A 1 84 ? -11.771 16.765 19.112 1.00 95.81 84 GLY A CA 1
ATOM 623 C C . GLY A 1 84 ? -12.182 16.196 17.747 1.00 95.81 84 GLY A C 1
ATOM 624 O O . GLY A 1 84 ? -13.222 16.590 17.226 1.00 95.81 84 GLY A O 1
ATOM 625 N N . LYS A 1 85 ? -11.415 15.253 17.184 1.00 97.19 85 LYS A N 1
ATOM 626 C CA . LYS A 1 85 ? -11.741 14.553 15.926 1.00 97.19 85 LYS A CA 1
ATOM 627 C C . LYS A 1 85 ? -12.313 13.156 16.177 1.00 97.19 85 LYS A C 1
ATOM 629 O O . LYS A 1 85 ? -13.134 12.679 15.398 1.00 97.19 85 LYS A O 1
ATOM 634 N N . LEU A 1 86 ? -11.884 12.520 17.266 1.00 97.81 86 LEU A N 1
ATOM 635 C CA . LEU A 1 86 ? -12.322 11.201 17.705 1.00 97.81 86 LEU A CA 1
ATOM 636 C C . LEU A 1 86 ? -12.520 11.216 19.225 1.00 97.81 86 LEU A C 1
ATOM 638 O O . LEU A 1 86 ? -11.712 11.816 19.932 1.00 97.81 86 LEU A O 1
ATOM 642 N N . ASN A 1 87 ? -13.574 10.568 19.721 1.00 97.88 87 ASN A N 1
ATOM 643 C CA . ASN A 1 87 ? -13.852 10.430 21.152 1.00 97.88 87 ASN A CA 1
ATOM 644 C C . ASN A 1 87 ? -14.033 8.959 21.549 1.00 97.88 87 ASN A C 1
ATOM 646 O O . ASN A 1 87 ? -14.410 8.119 20.733 1.00 97.88 87 ASN A O 1
ATOM 650 N N . VAL A 1 88 ? -13.806 8.651 22.828 1.00 98.25 88 VAL A N 1
ATOM 651 C CA . VAL A 1 88 ? -14.149 7.342 23.404 1.00 98.25 88 VAL A CA 1
ATOM 652 C C . VAL A 1 88 ? -15.659 7.116 23.280 1.00 98.25 88 VAL A C 1
ATOM 654 O O . VAL A 1 88 ? -16.447 8.013 23.575 1.00 98.25 88 VAL A O 1
ATOM 657 N N . GLY A 1 89 ? -16.054 5.929 22.825 1.00 98.19 89 GLY A N 1
ATOM 658 C CA . GLY A 1 89 ? -17.440 5.577 22.517 1.00 98.19 89 GLY A CA 1
ATOM 659 C C . GLY A 1 89 ? -17.874 5.893 21.083 1.00 98.19 89 GLY A C 1
ATOM 660 O O . GLY A 1 89 ? -18.939 5.437 20.669 1.00 98.19 89 GLY A O 1
ATOM 661 N N . ASP A 1 90 ? -17.066 6.614 20.294 1.00 98.38 90 ASP A N 1
ATOM 662 C CA . ASP A 1 90 ? -17.387 6.837 18.884 1.00 98.38 90 ASP A CA 1
ATOM 663 C C . ASP A 1 90 ? -17.370 5.513 18.109 1.00 98.38 90 ASP A C 1
ATOM 665 O O . ASP A 1 90 ? -16.485 4.671 18.286 1.00 98.38 90 ASP A O 1
ATOM 669 N N . THR A 1 91 ? -18.346 5.349 17.216 1.00 98.12 91 THR A N 1
ATOM 670 C CA . THR A 1 91 ? -18.347 4.263 16.232 1.00 98.12 91 THR A CA 1
ATOM 671 C C . THR A 1 91 ? -17.454 4.647 15.060 1.00 98.12 91 THR A C 1
ATOM 673 O O . THR A 1 91 ? -17.558 5.757 14.534 1.00 98.12 91 THR A O 1
ATOM 676 N N . VAL A 1 92 ? -16.578 3.730 14.663 1.00 98.06 92 VAL A N 1
ATOM 677 C CA . VAL A 1 92 ? -15.635 3.908 13.561 1.00 98.06 92 VAL A CA 1
ATOM 678 C C . VAL A 1 92 ? -15.705 2.742 12.587 1.00 98.06 92 VAL A C 1
ATOM 680 O O . VAL A 1 92 ? -15.863 1.586 12.982 1.00 98.06 92 VAL A O 1
ATOM 683 N N . PHE A 1 93 ? -15.540 3.059 11.310 1.00 96.75 93 PHE A N 1
ATOM 684 C CA . PHE A 1 93 ? -15.417 2.111 10.211 1.00 96.75 93 PHE A CA 1
ATOM 685 C C . PHE A 1 93 ? -13.955 2.042 9.797 1.00 96.75 93 PHE A C 1
ATOM 687 O O . PHE A 1 93 ? -13.295 3.077 9.689 1.00 96.75 93 PHE A O 1
ATOM 694 N N . PHE A 1 94 ? -13.415 0.843 9.616 1.00 96.62 94 PHE A N 1
ATOM 695 C CA . PHE A 1 94 ? -11.987 0.679 9.392 1.00 96.62 94 PHE A CA 1
ATOM 696 C C . PHE A 1 94 ? -11.630 -0.611 8.661 1.00 96.62 94 PHE A C 1
ATOM 698 O O . PHE A 1 94 ? -12.365 -1.593 8.673 1.00 96.62 94 PHE A O 1
ATOM 705 N N . ASP A 1 95 ? -10.441 -0.601 8.074 1.00 94.94 95 ASP A N 1
ATOM 706 C CA . ASP A 1 95 ? -9.769 -1.786 7.562 1.00 94.94 95 ASP A CA 1
ATOM 707 C C . ASP A 1 95 ? -8.639 -2.172 8.521 1.00 94.94 95 ASP A C 1
ATOM 709 O O . ASP A 1 95 ? -7.941 -1.291 9.046 1.00 94.94 95 ASP A O 1
ATOM 713 N N . CYS A 1 96 ? -8.412 -3.464 8.750 1.00 95.94 96 CYS A N 1
ATOM 714 C CA . CYS A 1 96 ? -7.369 -3.917 9.670 1.00 95.94 96 CYS A CA 1
ATOM 715 C C . CYS A 1 96 ? -6.592 -5.139 9.180 1.00 95.94 96 CYS A C 1
ATOM 717 O O . CYS A 1 96 ? -7.044 -5.892 8.328 1.00 95.94 96 CYS A O 1
ATOM 719 N N . HIS A 1 97 ? -5.394 -5.331 9.727 1.00 94.38 97 HIS A N 1
ATOM 720 C CA . HIS A 1 97 ? -4.592 -6.539 9.531 1.00 94.38 97 HIS A CA 1
ATOM 721 C C . HIS A 1 97 ? -3.978 -7.019 10.841 1.00 94.38 97 HIS A C 1
ATOM 723 O O . HIS A 1 97 ? -3.960 -6.280 11.829 1.00 94.38 97 HIS A O 1
ATOM 729 N N . ILE A 1 98 ? -3.472 -8.252 10.838 1.00 93.81 98 ILE A N 1
ATOM 730 C CA . ILE A 1 98 ? -2.812 -8.850 12.001 1.00 93.81 98 ILE A CA 1
ATOM 731 C C . ILE A 1 98 ? -1.608 -7.992 12.406 1.00 93.81 98 ILE A C 1
ATOM 733 O O . ILE A 1 98 ? -0.736 -7.676 11.594 1.00 93.81 98 ILE A O 1
ATOM 737 N N . TYR A 1 99 ? -1.566 -7.617 13.679 1.00 92.94 99 TYR A N 1
ATOM 738 C CA . TYR A 1 99 ? -0.475 -6.871 14.279 1.00 92.94 99 TYR A CA 1
ATOM 739 C C . TYR A 1 99 ? 0.493 -7.838 14.954 1.00 92.94 99 TYR A C 1
ATOM 741 O O . TYR A 1 99 ? 0.307 -8.228 16.100 1.00 92.94 99 TYR A O 1
ATOM 749 N N . ASP A 1 100 ? 1.540 -8.209 14.223 1.00 82.81 100 ASP A N 1
ATOM 750 C CA . ASP A 1 100 ? 2.522 -9.226 14.635 1.00 82.81 100 ASP A CA 1
ATOM 751 C C . ASP A 1 100 ? 3.457 -8.767 15.774 1.00 82.81 100 ASP A C 1
ATOM 753 O O . ASP A 1 100 ? 4.285 -9.510 16.288 1.00 82.81 100 ASP A O 1
ATOM 757 N N . LYS A 1 101 ? 3.359 -7.502 16.192 1.00 81.81 101 LYS A N 1
ATOM 758 C CA . LYS A 1 101 ? 4.158 -6.999 17.307 1.00 81.81 101 LYS A CA 1
ATOM 759 C C . LYS A 1 101 ? 3.422 -7.267 18.605 1.00 81.81 101 LYS A C 1
ATOM 761 O O . LYS A 1 101 ? 2.336 -6.723 18.807 1.00 81.81 101 LYS A O 1
ATOM 766 N N . GLU A 1 102 ? 4.062 -8.004 19.513 1.00 80.19 102 GLU A N 1
ATOM 767 C CA . GLU A 1 102 ? 3.646 -8.071 20.914 1.00 80.19 102 GLU A CA 1
ATOM 768 C C . GLU A 1 102 ? 3.566 -6.651 21.484 1.00 80.19 102 GLU A C 1
ATOM 770 O O . GLU A 1 102 ? 4.558 -6.008 21.838 1.00 80.19 102 GLU A O 1
ATOM 775 N N . SER A 1 103 ? 2.352 -6.112 21.493 1.00 78.31 103 SER A N 1
ATOM 776 C CA . SER A 1 103 ? 2.083 -4.777 21.990 1.00 78.31 103 SER A CA 1
ATOM 777 C C . SER A 1 103 ? 1.789 -4.847 23.475 1.00 78.31 103 SER A C 1
ATOM 779 O O . SER A 1 103 ? 1.014 -5.686 23.934 1.00 78.31 103 SER A O 1
ATOM 781 N N . LYS A 1 104 ? 2.334 -3.891 24.234 1.00 88.12 104 LYS A N 1
ATOM 782 C CA . LYS A 1 104 ? 1.940 -3.664 25.636 1.00 88.12 104 LYS A CA 1
ATOM 783 C C . LYS A 1 104 ? 0.424 -3.478 25.782 1.00 88.12 104 LYS A C 1
ATOM 785 O O . LYS A 1 104 ? -0.138 -3.752 26.835 1.00 88.12 104 LYS A O 1
ATOM 790 N N . ASP A 1 105 ? -0.225 -3.040 24.707 1.00 88.25 105 ASP A N 1
ATOM 791 C CA . ASP A 1 105 ? -1.652 -2.750 24.638 1.00 88.25 105 ASP A CA 1
ATOM 792 C C . ASP A 1 105 ? -2.527 -3.987 24.424 1.00 88.25 105 ASP A C 1
ATOM 794 O O . ASP A 1 105 ? -3.749 -3.848 24.428 1.00 88.25 105 ASP A O 1
ATOM 798 N N . LYS A 1 106 ? -1.944 -5.182 24.231 1.00 92.88 106 LYS A N 1
ATOM 799 C CA . LYS A 1 106 ? -2.681 -6.430 23.954 1.00 92.88 106 LYS A CA 1
ATOM 800 C C . LYS A 1 106 ? -3.621 -6.303 22.746 1.00 92.88 106 LYS A C 1
ATOM 802 O O . LYS A 1 106 ? -4.767 -6.751 22.780 1.00 92.88 106 LYS A O 1
ATOM 807 N N . CYS A 1 107 ? -3.160 -5.615 21.705 1.00 93.06 107 CYS A N 1
ATOM 808 C CA . CYS A 1 107 ? -3.864 -5.512 20.430 1.00 93.06 107 CYS A CA 1
ATOM 809 C C . CYS A 1 107 ? -3.282 -6.517 19.442 1.00 93.06 107 CYS A C 1
ATOM 811 O O . CYS A 1 107 ? -2.078 -6.493 19.193 1.00 93.06 107 CYS A O 1
ATOM 813 N N . HIS A 1 108 ? -4.153 -7.351 18.874 1.00 94.62 108 HIS A N 1
ATOM 814 C CA . HIS A 1 108 ? -3.803 -8.330 17.838 1.00 94.62 108 HIS A CA 1
ATOM 815 C C . HIS A 1 108 ? -4.034 -7.795 16.426 1.00 94.62 108 HIS A C 1
ATOM 817 O O . HIS A 1 108 ? -3.574 -8.389 15.458 1.00 94.62 108 HIS A O 1
ATOM 823 N N . TRP A 1 109 ? -4.737 -6.669 16.306 1.00 96.56 109 TRP A N 1
ATOM 824 C CA . TRP A 1 109 ? -5.078 -6.053 15.033 1.00 96.56 109 TRP A CA 1
ATOM 825 C C . TRP A 1 109 ? -4.524 -4.636 14.950 1.00 96.56 109 TRP A C 1
ATOM 827 O O . TRP A 1 109 ? -4.410 -3.930 15.954 1.00 96.56 109 TRP A O 1
ATOM 837 N N . TYR A 1 110 ? -4.206 -4.204 13.737 1.00 96.50 110 TYR A N 1
ATOM 838 C CA . TYR A 1 110 ? -3.817 -2.837 13.420 1.00 96.50 110 TYR A CA 1
ATOM 839 C C . TYR A 1 110 ? -4.791 -2.264 12.402 1.00 96.50 110 TYR A C 1
ATOM 841 O O . TYR A 1 110 ? -4.941 -2.818 11.312 1.00 96.50 110 TYR A O 1
ATOM 849 N N . ALA A 1 111 ? -5.446 -1.161 12.756 1.00 97.19 111 ALA A N 1
ATOM 850 C CA . ALA A 1 111 ? -6.326 -0.435 11.854 1.00 97.19 111 ALA A CA 1
ATOM 851 C C . ALA A 1 111 ? -5.468 0.335 10.841 1.00 97.19 111 ALA A C 1
ATOM 853 O O . ALA A 1 111 ? -4.867 1.362 11.164 1.00 97.19 111 ALA A O 1
ATOM 854 N N . ALA A 1 112 ? -5.394 -0.183 9.615 1.00 95.38 112 ALA A N 1
ATOM 855 C CA . ALA A 1 112 ? -4.623 0.413 8.528 1.00 95.38 112 ALA A CA 1
ATOM 856 C C . ALA A 1 112 ? -5.238 1.739 8.066 1.00 95.38 112 ALA A C 1
ATOM 858 O O . ALA A 1 112 ? -4.516 2.653 7.660 1.00 95.38 112 ALA A O 1
ATOM 859 N N . ARG A 1 113 ? -6.567 1.840 8.158 1.00 95.00 113 ARG A N 1
ATOM 860 C CA . ARG A 1 113 ? -7.337 3.028 7.813 1.00 95.00 113 ARG A CA 1
ATOM 861 C C . ARG A 1 113 ? -8.648 3.048 8.586 1.00 95.00 113 ARG A C 1
ATOM 863 O O . ARG A 1 113 ? -9.322 2.028 8.596 1.00 95.00 113 ARG A O 1
ATOM 870 N N . ALA A 1 114 ? -9.015 4.173 9.194 1.00 96.88 114 ALA A N 1
ATOM 871 C CA . ALA A 1 114 ? -10.247 4.301 9.972 1.00 96.88 114 ALA A CA 1
ATOM 872 C C . ALA A 1 114 ? -10.934 5.656 9.781 1.00 96.88 114 ALA A C 1
ATOM 874 O O . ALA A 1 114 ? -10.279 6.658 9.490 1.00 96.88 114 ALA A O 1
ATOM 875 N N . SER A 1 115 ? -12.243 5.689 10.008 1.00 96.44 115 SER A N 1
ATOM 876 C CA . SER A 1 115 ? -13.072 6.884 9.911 1.00 96.44 115 SER A CA 1
ATOM 877 C C . SER A 1 115 ? -14.309 6.830 10.786 1.00 96.44 115 SER A C 1
ATOM 879 O O . SER A 1 115 ? -14.779 5.757 11.147 1.00 96.44 115 SER A O 1
ATOM 881 N N . LYS A 1 116 ? -14.875 7.999 11.097 1.00 96.75 116 LYS A N 1
ATOM 882 C CA . LYS A 1 116 ? -16.164 8.093 11.798 1.00 96.75 116 LYS A CA 1
ATOM 883 C C . LYS A 1 116 ? -17.356 7.937 10.852 1.00 96.75 116 LYS A C 1
ATOM 885 O O . LYS A 1 116 ? -18.376 7.360 11.209 1.00 96.75 116 LYS A O 1
ATOM 890 N N . GLU A 1 117 ? -17.223 8.454 9.637 1.00 94.69 117 GLU A N 1
ATOM 891 C CA . GLU A 1 117 ? -18.261 8.359 8.618 1.00 94.69 117 GLU A CA 1
ATOM 892 C C . GLU A 1 117 ? -18.224 6.987 7.955 1.00 94.69 117 GLU A C 1
ATOM 894 O O . GLU A 1 117 ? -17.147 6.469 7.633 1.00 94.69 117 GLU A O 1
ATOM 899 N N . LYS A 1 118 ? -19.411 6.405 7.750 1.00 90.88 118 LYS A N 1
ATOM 900 C CA . LYS A 1 118 ? -19.545 5.152 7.015 1.00 90.88 118 LYS A CA 1
ATOM 901 C C . LYS A 1 118 ? -19.045 5.374 5.585 1.00 90.88 118 LYS A C 1
ATOM 903 O O . LYS A 1 118 ? -19.525 6.309 4.937 1.00 90.88 118 LYS A O 1
ATOM 908 N N . PRO A 1 119 ? -18.140 4.517 5.079 1.00 82.19 119 PRO A N 1
ATOM 909 C CA . PRO A 1 119 ? -17.762 4.482 3.675 1.00 82.19 119 PRO A CA 1
ATOM 910 C C . PRO A 1 119 ? -19.009 4.543 2.792 1.00 82.19 119 PRO A C 1
ATOM 912 O O . PRO A 1 119 ? -19.785 3.591 2.734 1.00 82.19 119 PRO A O 1
ATOM 915 N N . THR A 1 120 ? -19.244 5.684 2.152 1.00 82.25 120 THR A N 1
ATOM 916 C CA . THR A 1 120 ? -20.286 5.802 1.130 1.00 82.25 120 THR A CA 1
ATOM 917 C C . THR A 1 120 ? -19.608 5.555 -0.207 1.00 82.25 120 THR A C 1
ATOM 919 O O . THR A 1 120 ? -18.543 6.117 -0.452 1.00 82.25 120 THR A O 1
ATOM 922 N N . GLU A 1 121 ? -20.193 4.731 -1.078 1.00 70.12 121 GLU A N 1
ATOM 923 C CA . GLU A 1 121 ? -19.603 4.370 -2.383 1.00 70.12 121 GLU A CA 1
ATOM 924 C C . GLU A 1 121 ? -19.272 5.588 -3.265 1.00 70.12 121 GLU A C 1
ATOM 926 O O . GLU A 1 121 ? -18.390 5.534 -4.124 1.00 70.12 121 GLU A O 1
ATOM 931 N N . SER A 1 122 ? -19.951 6.714 -3.033 1.00 71.94 122 SER A N 1
ATOM 932 C CA . SER A 1 122 ? -19.708 7.982 -3.718 1.00 71.94 122 SER A CA 1
ATOM 933 C C . SER A 1 122 ? -18.433 8.695 -3.272 1.00 71.94 122 SER A C 1
ATOM 935 O O . SER A 1 122 ? -17.975 9.596 -3.973 1.00 71.94 122 SER A O 1
ATOM 937 N N . ASN A 1 123 ? -17.864 8.336 -2.122 1.00 66.94 123 ASN A N 1
ATOM 938 C CA . ASN A 1 123 ? -16.713 9.027 -1.575 1.00 66.94 123 ASN A CA 1
ATOM 939 C C . ASN A 1 123 ? -15.415 8.428 -2.153 1.00 66.94 123 ASN A C 1
ATOM 941 O O . ASN A 1 123 ? -15.067 7.289 -1.821 1.00 66.94 123 ASN A O 1
ATOM 945 N N . PRO A 1 124 ? -14.668 9.172 -2.995 1.00 62.84 124 PRO A N 1
ATOM 946 C CA . PRO A 1 124 ? -13.432 8.684 -3.602 1.00 62.84 124 PRO A CA 1
ATOM 947 C C . PRO A 1 124 ? -12.384 8.309 -2.552 1.00 62.84 124 PRO A C 1
ATOM 949 O O . PRO A 1 124 ? -11.563 7.431 -2.812 1.00 62.84 124 PRO A O 1
ATOM 952 N N . ALA A 1 125 ? -12.445 8.903 -1.353 1.00 60.75 125 ALA A N 1
ATOM 953 C CA . ALA A 1 125 ? -11.575 8.523 -0.259 1.00 60.75 125 ALA A CA 1
ATOM 954 C C . ALA A 1 125 ? -11.796 7.048 0.107 1.00 60.75 125 ALA A C 1
ATOM 956 O O . ALA A 1 125 ? -10.817 6.320 0.210 1.00 60.75 125 ALA A O 1
ATOM 957 N N . TYR A 1 126 ? -13.033 6.562 0.228 1.00 55.94 126 TYR A N 1
ATOM 958 C CA . TYR A 1 126 ? -13.331 5.186 0.659 1.00 55.94 126 TYR A CA 1
ATOM 959 C C . TYR A 1 126 ? -13.484 4.179 -0.468 1.00 55.94 126 TYR A C 1
ATOM 961 O O . TYR A 1 126 ? -14.004 3.084 -0.245 1.00 55.94 126 TYR A O 1
ATOM 969 N N . ARG A 1 127 ? -12.984 4.486 -1.663 1.00 56.59 127 ARG A N 1
ATOM 970 C CA . ARG A 1 127 ? -12.712 3.426 -2.626 1.00 56.59 127 ARG A CA 1
ATOM 971 C C . ARG A 1 127 ? -11.586 2.567 -2.047 1.00 56.59 127 ARG A C 1
ATOM 973 O O . ARG A 1 127 ? -10.417 2.779 -2.359 1.00 56.59 127 ARG A O 1
ATOM 980 N N . ALA A 1 128 ? -11.934 1.621 -1.162 1.00 51.97 128 ALA A N 1
ATOM 981 C CA . ALA A 1 128 ? -11.138 0.425 -0.916 1.00 51.97 128 ALA A CA 1
ATOM 982 C C . ALA A 1 128 ? -10.740 -0.041 -2.307 1.00 51.97 128 ALA A C 1
ATOM 984 O O . ALA A 1 128 ? -11.678 -0.231 -3.074 1.00 51.97 128 ALA A O 1
ATOM 985 N N . PRO A 1 129 ? -9.441 -0.061 -2.666 1.00 54.78 129 PRO A N 1
ATOM 986 C CA . PRO A 1 129 ? -8.975 0.004 -4.044 1.00 54.78 129 PRO A CA 1
ATOM 987 C C . PRO A 1 129 ? -9.831 -0.909 -4.915 1.00 54.78 129 PRO A C 1
ATOM 989 O O . PRO A 1 129 ? -9.651 -2.126 -4.865 1.00 54.78 129 PRO A O 1
ATOM 992 N N . ILE A 1 130 ? -10.855 -0.326 -5.561 1.00 46.34 130 ILE A N 1
ATOM 993 C CA . ILE A 1 130 ? -12.040 -1.079 -5.987 1.00 46.34 130 ILE A CA 1
ATOM 994 C C . ILE A 1 130 ? -11.528 -1.967 -7.082 1.00 46.34 130 ILE A C 1
ATOM 996 O O . ILE A 1 130 ? -11.252 -1.485 -8.174 1.00 46.34 130 ILE A O 1
ATOM 1000 N N . ASN A 1 131 ? -11.317 -3.232 -6.738 1.00 54.12 131 ASN A N 1
ATOM 1001 C CA . ASN A 1 131 ? -10.785 -4.208 -7.655 1.00 54.12 131 ASN A CA 1
ATOM 1002 C C . ASN A 1 131 ? -9.549 -3.669 -8.398 1.00 54.12 131 ASN A C 1
ATOM 1004 O O . ASN A 1 131 ? -9.549 -3.634 -9.627 1.00 54.12 131 ASN A O 1
ATOM 1008 N N . VAL A 1 132 ? -8.528 -3.172 -7.672 1.00 68.88 132 VAL A N 1
ATOM 1009 C CA . VAL A 1 132 ? -7.260 -2.809 -8.327 1.00 68.88 132 VAL A CA 1
ATOM 1010 C C . VAL A 1 132 ? -6.821 -4.032 -9.095 1.00 68.88 132 VAL A C 1
ATOM 1012 O O . VAL A 1 132 ? -6.494 -5.057 -8.495 1.00 68.88 132 VAL A O 1
ATOM 1015 N N . GLN A 1 133 ? -6.890 -3.926 -10.415 1.00 87.38 133 GLN A N 1
ATOM 1016 C CA . GLN A 1 133 ? -6.650 -5.040 -11.297 1.00 87.38 133 GLN A CA 1
ATOM 1017 C C . GLN A 1 133 ? -5.2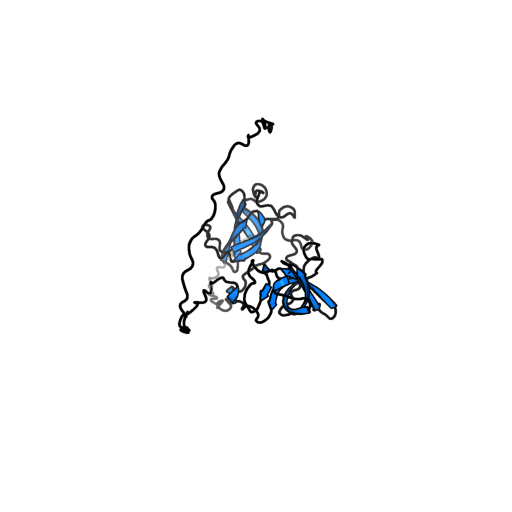34 -5.524 -11.017 1.00 87.38 133 GLN A C 1
ATOM 1019 O O . GLN A 1 133 ? -4.285 -4.735 -11.005 1.00 87.38 133 GLN A O 1
ATOM 1024 N N . ARG A 1 134 ? -5.102 -6.807 -10.684 1.00 92.56 134 ARG A N 1
ATOM 1025 C CA . ARG A 1 134 ? -3.809 -7.428 -10.415 1.00 92.56 134 ARG A CA 1
ATOM 1026 C C . ARG A 1 134 ? -3.502 -8.402 -11.522 1.00 92.56 134 ARG A C 1
ATOM 1028 O O . ARG A 1 134 ? -4.364 -9.165 -11.952 1.00 92.56 134 ARG A O 1
ATOM 1035 N N . VAL A 1 135 ? -2.252 -8.390 -11.936 1.00 95.56 135 VAL A N 1
ATOM 1036 C CA . VAL A 1 135 ? -1.699 -9.394 -12.827 1.00 95.56 135 VAL A CA 1
ATOM 1037 C C . VAL A 1 135 ? -0.585 -10.105 -12.081 1.00 95.56 135 VAL A C 1
ATOM 1039 O O . VAL A 1 135 ? 0.238 -9.480 -11.414 1.00 95.56 135 VAL A O 1
ATOM 1042 N N . VAL A 1 136 ? -0.605 -11.430 -12.140 1.00 95.44 136 VAL A N 1
ATOM 1043 C CA . VAL A 1 136 ? 0.334 -12.294 -11.423 1.00 95.44 136 VAL A CA 1
ATOM 1044 C C . VAL A 1 136 ? 1.065 -13.139 -12.455 1.00 95.44 136 VAL A C 1
ATOM 1046 O O . VAL A 1 136 ? 0.459 -13.571 -13.439 1.00 95.44 136 VAL A O 1
ATOM 1049 N N . ASN A 1 137 ? 2.356 -13.366 -12.228 1.00 95.69 137 ASN A N 1
ATOM 1050 C CA . ASN A 1 137 ? 3.249 -14.155 -13.073 1.00 95.69 137 ASN A CA 1
ATOM 1051 C C . ASN A 1 137 ? 3.250 -13.701 -14.540 1.00 95.69 137 ASN A C 1
ATOM 1053 O O . ASN A 1 137 ? 3.265 -14.529 -15.451 1.00 95.69 137 ASN A O 1
ATOM 1057 N N . GLN A 1 138 ? 3.225 -12.389 -14.769 1.00 98.00 138 GLN A N 1
ATOM 1058 C CA . GLN A 1 138 ? 3.379 -11.844 -16.113 1.00 98.00 138 GLN A CA 1
ATOM 1059 C C . GLN A 1 138 ? 4.849 -11.801 -16.508 1.00 98.00 138 GLN A C 1
ATOM 1061 O O . GLN A 1 138 ? 5.736 -11.799 -15.655 1.00 98.00 138 GLN A O 1
ATOM 1066 N N . SER A 1 139 ? 5.095 -11.787 -17.814 1.00 98.00 139 SER A N 1
ATOM 1067 C CA . SER A 1 139 ? 6.427 -11.629 -18.392 1.00 98.00 139 SER A CA 1
ATOM 1068 C C . SER A 1 139 ? 6.428 -10.423 -19.320 1.00 98.00 139 SER A C 1
ATOM 1070 O O . SER A 1 139 ? 5.435 -10.158 -19.992 1.00 98.00 139 SER A O 1
ATOM 1072 N N . GLY A 1 140 ? 7.534 -9.697 -19.347 1.00 98.19 140 GLY A N 1
ATOM 1073 C CA . GLY A 1 140 ? 7.718 -8.543 -20.216 1.00 98.19 140 GLY A CA 1
ATOM 1074 C C . GLY A 1 140 ? 9.194 -8.249 -20.428 1.00 98.19 140 GLY A C 1
ATOM 1075 O O . GLY A 1 140 ? 10.059 -8.983 -19.942 1.00 98.19 140 GLY A O 1
ATOM 1076 N N . TYR A 1 141 ? 9.478 -7.163 -21.134 1.00 98.44 141 TYR A N 1
ATOM 1077 C CA . TYR A 1 141 ? 10.839 -6.743 -21.461 1.00 98.44 141 TYR A CA 1
ATOM 1078 C C . TYR A 1 141 ? 11.137 -5.374 -20.867 1.00 98.44 141 TYR A C 1
ATOM 1080 O O . TYR A 1 141 ? 10.252 -4.521 -20.771 1.00 98.44 141 TYR A O 1
ATOM 1088 N N . ILE A 1 142 ? 12.384 -5.153 -20.456 1.00 98.38 142 ILE A N 1
ATOM 1089 C CA . ILE A 1 142 ? 12.814 -3.837 -19.980 1.00 98.38 142 ILE A CA 1
ATOM 1090 C C . ILE A 1 142 ? 12.803 -2.855 -21.146 1.00 98.38 142 ILE A C 1
ATOM 1092 O O . ILE A 1 142 ? 13.560 -3.015 -22.098 1.00 98.38 142 ILE A O 1
ATOM 1096 N N . PHE A 1 143 ? 11.979 -1.821 -21.030 1.00 98.25 143 PHE A N 1
ATOM 1097 C CA . PHE A 1 143 ? 11.935 -0.715 -21.979 1.00 98.25 143 PHE A CA 1
ATOM 1098 C C . PHE A 1 143 ? 12.887 0.410 -21.573 1.00 98.25 143 PHE A C 1
ATOM 1100 O O . PHE A 1 143 ? 13.590 0.960 -22.408 1.00 98.25 143 PHE A O 1
ATOM 1107 N N . GLU A 1 144 ? 12.931 0.735 -20.280 1.00 97.81 144 GLU A N 1
ATOM 1108 C CA . GLU A 1 144 ? 13.773 1.808 -19.752 1.00 97.81 144 GLU A CA 1
ATOM 1109 C C . GLU A 1 144 ? 14.301 1.422 -18.370 1.00 97.81 144 GLU A C 1
ATOM 1111 O O . GLU A 1 144 ? 13.563 0.888 -17.535 1.00 97.81 144 GLU A O 1
ATOM 1116 N N . VAL A 1 145 ? 15.583 1.691 -18.113 1.00 98.06 145 VAL A N 1
ATOM 1117 C CA . VAL A 1 145 ? 16.213 1.406 -16.821 1.00 98.06 145 VAL A CA 1
ATOM 1118 C C . VAL A 1 145 ? 17.006 2.602 -16.306 1.00 98.06 145 VAL A C 1
ATOM 1120 O O . VAL A 1 145 ? 17.988 3.060 -16.890 1.00 98.06 145 VAL A O 1
ATOM 1123 N N . GLU A 1 146 ? 16.610 3.071 -15.131 1.00 97.00 146 GLU A N 1
ATOM 1124 C CA . GLU A 1 146 ? 17.321 4.071 -14.351 1.00 97.00 146 GLU A CA 1
ATOM 1125 C C . GLU A 1 146 ? 18.038 3.410 -13.157 1.00 97.00 146 GLU A C 1
ATOM 1127 O O . GLU A 1 146 ? 17.752 2.265 -12.799 1.00 97.00 146 GLU A O 1
ATOM 1132 N N . PRO A 1 147 ? 18.969 4.094 -12.463 1.00 96.62 147 PRO A N 1
ATOM 1133 C CA . PRO A 1 147 ? 19.706 3.494 -11.347 1.00 96.62 147 PRO A CA 1
ATOM 1134 C C . PRO A 1 147 ? 18.841 2.901 -10.217 1.00 96.62 147 PRO A C 1
ATOM 1136 O O . PRO A 1 147 ? 19.262 1.931 -9.580 1.00 96.62 147 PRO A O 1
ATOM 1139 N N . GLY A 1 148 ? 17.653 3.465 -9.961 1.00 96.25 148 GLY A N 1
ATOM 1140 C CA . GLY A 1 148 ? 16.764 3.066 -8.859 1.00 96.25 148 GLY A CA 1
ATOM 1141 C C . GLY A 1 148 ? 15.374 2.567 -9.266 1.00 96.25 148 GLY A C 1
ATOM 1142 O O . GLY A 1 148 ? 14.662 2.016 -8.420 1.00 96.25 148 GLY A O 1
ATOM 1143 N N . LYS A 1 149 ? 14.991 2.736 -10.532 1.00 97.62 149 LYS A N 1
ATOM 1144 C CA . LYS A 1 149 ? 13.662 2.416 -11.062 1.00 97.62 149 LYS A CA 1
ATOM 1145 C C . LYS A 1 149 ? 13.759 1.973 -12.519 1.00 97.62 149 LYS A C 1
ATOM 1147 O O . LYS A 1 149 ? 14.801 2.144 -13.143 1.00 97.62 149 LYS A O 1
ATOM 1152 N N . GLY A 1 150 ? 12.697 1.396 -13.052 1.00 97.94 150 GLY A N 1
ATOM 1153 C CA . GLY A 1 150 ? 12.635 1.033 -14.461 1.00 97.94 150 GLY A CA 1
ATOM 1154 C C . GLY A 1 150 ? 11.207 0.823 -14.933 1.00 97.94 150 GLY A C 1
ATOM 1155 O O . GLY A 1 150 ? 10.262 0.847 -14.136 1.00 97.94 150 GLY A O 1
ATOM 1156 N N . VAL A 1 151 ? 11.075 0.615 -16.238 1.00 98.50 151 VAL A N 1
ATOM 1157 C CA . VAL A 1 151 ? 9.809 0.367 -16.920 1.00 98.50 151 VAL A CA 1
ATOM 1158 C C . VAL A 1 151 ? 9.897 -0.945 -17.685 1.00 98.50 151 VAL A C 1
ATOM 1160 O O . VAL A 1 151 ? 10.819 -1.154 -18.475 1.00 98.50 151 VAL A O 1
ATOM 1163 N N . ILE A 1 152 ? 8.925 -1.821 -17.448 1.00 98.62 152 ILE A N 1
ATOM 1164 C CA . ILE A 1 152 ? 8.716 -3.059 -18.199 1.00 98.62 152 ILE A CA 1
ATOM 1165 C C . ILE A 1 152 ? 7.554 -2.833 -19.159 1.00 98.62 152 ILE A C 1
ATOM 1167 O O . ILE A 1 152 ? 6.539 -2.248 -18.779 1.00 98.62 152 ILE A O 1
ATOM 1171 N N . VAL A 1 153 ? 7.697 -3.309 -20.387 1.00 98.44 153 VAL A N 1
ATOM 1172 C CA . VAL A 1 153 ? 6.614 -3.385 -21.364 1.00 98.44 153 VAL A CA 1
ATOM 1173 C C . VAL A 1 153 ? 6.121 -4.825 -21.446 1.00 98.44 153 VAL A C 1
ATOM 1175 O O . VAL A 1 153 ? 6.925 -5.761 -21.487 1.00 98.44 153 VAL A O 1
ATOM 1178 N N . PHE A 1 154 ? 4.803 -5.003 -21.420 1.00 98.19 154 PHE A N 1
ATOM 1179 C CA . PHE A 1 154 ? 4.149 -6.303 -21.555 1.00 98.19 154 PHE A CA 1
ATOM 1180 C C . PHE A 1 154 ? 2.810 -6.165 -22.276 1.00 98.19 154 PHE A C 1
ATOM 1182 O O . PHE A 1 154 ? 2.173 -5.113 -22.218 1.00 98.19 154 PHE A O 1
ATOM 1189 N N . ASP A 1 155 ? 2.360 -7.246 -22.901 1.00 97.94 155 ASP A N 1
ATOM 1190 C CA . ASP A 1 155 ? 1.053 -7.288 -23.544 1.00 97.94 155 ASP A CA 1
ATOM 1191 C C . ASP A 1 155 ? -0.027 -7.698 -22.545 1.00 97.94 155 ASP A C 1
ATOM 1193 O O . ASP A 1 155 ? 0.036 -8.761 -21.922 1.00 97.94 155 ASP A O 1
ATOM 1197 N N . TYR A 1 156 ? -1.061 -6.869 -22.426 1.00 96.50 156 TYR A N 1
ATOM 1198 C CA . TYR A 1 156 ? -2.243 -7.167 -21.630 1.00 96.50 156 TYR A CA 1
ATOM 1199 C C . TYR A 1 156 ? -3.496 -6.980 -22.478 1.00 96.50 156 TYR A C 1
ATOM 1201 O O . TYR A 1 156 ? -3.789 -5.876 -22.931 1.00 96.50 156 TYR A O 1
ATOM 1209 N N . ASN A 1 157 ? -4.249 -8.060 -22.706 1.00 95.31 157 ASN A N 1
ATOM 1210 C CA . ASN A 1 157 ? -5.433 -8.063 -23.575 1.00 95.31 157 ASN A CA 1
ATOM 1211 C C . ASN A 1 157 ? -5.157 -7.519 -24.994 1.00 95.31 157 ASN A C 1
ATOM 1213 O O . ASN A 1 157 ? -5.963 -6.767 -25.538 1.00 95.31 157 ASN A O 1
ATOM 1217 N N . ASN A 1 158 ? -4.023 -7.906 -25.594 1.00 95.88 158 ASN A N 1
ATOM 1218 C CA . ASN A 1 158 ? -3.554 -7.434 -26.909 1.00 95.88 158 ASN A CA 1
ATOM 1219 C C . ASN A 1 158 ? -3.269 -5.923 -26.982 1.00 95.88 158 ASN A C 1
ATOM 1221 O O . ASN A 1 158 ? -3.246 -5.350 -28.071 1.00 95.88 158 ASN A O 1
ATOM 1225 N N . VAL A 1 159 ? -3.076 -5.272 -25.835 1.00 97.31 159 VAL A N 1
ATOM 1226 C CA . VAL A 1 159 ? -2.640 -3.881 -25.753 1.00 97.31 159 VAL A CA 1
ATOM 1227 C C . VAL A 1 159 ? -1.319 -3.842 -25.006 1.00 97.31 159 VAL A C 1
ATOM 1229 O O . VAL A 1 159 ? -1.210 -4.380 -23.903 1.00 97.31 159 VAL A O 1
ATOM 1232 N N . GLU A 1 160 ? -0.337 -3.171 -25.593 1.00 97.50 160 GLU A N 1
ATOM 1233 C CA . GLU A 1 160 ? 0.945 -2.925 -24.949 1.00 97.50 160 GLU A CA 1
ATOM 1234 C C . GLU A 1 160 ? 0.743 -2.021 -23.723 1.00 97.50 160 GLU A C 1
ATOM 1236 O O . GLU A 1 160 ? 0.167 -0.932 -23.803 1.00 97.50 160 GLU A O 1
ATOM 1241 N N . GLN A 1 161 ? 1.188 -2.487 -22.561 1.00 97.94 161 GLN A N 1
ATOM 1242 C CA . GLN A 1 161 ? 1.086 -1.778 -21.291 1.00 97.94 161 GLN A CA 1
ATOM 1243 C C . GLN A 1 161 ? 2.472 -1.556 -20.688 1.00 97.94 161 GLN A C 1
ATOM 1245 O O . GLN A 1 161 ? 3.399 -2.344 -20.875 1.00 97.94 161 GLN A O 1
ATOM 1250 N N . ARG A 1 162 ? 2.596 -0.479 -19.904 1.00 98.00 162 ARG A N 1
ATOM 1251 C CA . ARG A 1 162 ? 3.830 -0.105 -19.202 1.00 98.00 162 ARG A CA 1
ATOM 1252 C C . ARG A 1 162 ? 3.682 -0.330 -17.704 1.00 98.00 162 ARG A C 1
ATOM 1254 O O . ARG A 1 162 ? 2.704 0.116 -17.098 1.00 98.00 162 ARG A O 1
ATOM 1261 N N . VAL A 1 163 ? 4.675 -0.988 -17.116 1.00 98.38 163 VAL A N 1
ATOM 1262 C CA . VAL A 1 163 ? 4.749 -1.321 -15.692 1.00 98.38 163 VAL A CA 1
ATOM 1263 C C . VAL A 1 163 ? 5.952 -0.639 -15.079 1.00 98.38 163 VAL A C 1
ATOM 1265 O O . VAL A 1 163 ? 7.097 -0.929 -15.425 1.00 98.38 163 VAL A O 1
ATOM 1268 N N . PHE A 1 164 ? 5.690 0.231 -14.117 1.00 98.38 164 PHE A N 1
ATOM 1269 C CA . PHE A 1 164 ? 6.718 0.854 -13.308 1.00 98.38 164 PHE A CA 1
ATOM 1270 C C . PHE A 1 164 ? 7.197 -0.102 -12.217 1.00 98.38 164 PHE A C 1
ATOM 1272 O O . PHE A 1 164 ? 6.386 -0.720 -11.522 1.00 98.38 164 PHE A O 1
ATOM 1279 N N . PHE A 1 165 ? 8.508 -0.184 -12.000 1.00 98.12 165 PHE A N 1
ATOM 1280 C CA . PHE A 1 165 ? 9.065 -0.931 -10.877 1.00 98.12 165 PHE A CA 1
ATOM 1281 C C . PHE A 1 165 ? 10.221 -0.198 -10.201 1.00 98.12 165 PHE A C 1
ATOM 1283 O O . PHE A 1 165 ? 10.956 0.579 -10.807 1.00 98.12 165 PHE A O 1
ATOM 1290 N N . MET A 1 166 ? 10.407 -0.490 -8.914 1.00 97.56 166 MET A N 1
ATOM 1291 C CA . MET A 1 166 ? 11.505 0.043 -8.110 1.00 97.56 166 MET A CA 1
ATOM 1292 C C . MET A 1 166 ? 12.541 -1.037 -7.815 1.00 97.56 166 MET A C 1
ATOM 1294 O O . MET A 1 166 ? 12.206 -2.212 -7.646 1.00 97.56 166 MET A O 1
ATOM 1298 N N . ARG A 1 167 ? 13.798 -0.627 -7.612 1.00 96.62 167 ARG A N 1
ATOM 1299 C CA . ARG A 1 167 ? 14.891 -1.526 -7.199 1.00 96.62 167 ARG A CA 1
ATOM 1300 C C . ARG A 1 167 ? 14.560 -2.329 -5.943 1.00 96.62 167 ARG A C 1
ATOM 1302 O O . ARG A 1 167 ? 14.902 -3.502 -5.860 1.00 96.62 167 ARG A O 1
ATOM 1309 N N . SER A 1 168 ? 13.861 -1.719 -4.985 1.00 95.19 168 SER A N 1
ATOM 1310 C CA . SER A 1 168 ? 13.455 -2.364 -3.727 1.00 95.19 168 SER A CA 1
ATOM 1311 C C . SER A 1 168 ? 12.488 -3.541 -3.913 1.00 95.19 168 SER A C 1
ATOM 1313 O O . SER A 1 168 ? 12.330 -4.344 -2.992 1.00 95.19 168 SER A O 1
ATOM 1315 N N . LYS A 1 169 ? 11.857 -3.653 -5.088 1.00 96.25 169 LYS A N 1
ATOM 1316 C CA . LYS A 1 169 ? 10.921 -4.721 -5.464 1.00 96.25 169 LYS A CA 1
ATOM 1317 C C . LYS A 1 169 ? 11.509 -5.715 -6.471 1.00 96.25 169 LYS A C 1
ATOM 1319 O O . LYS A 1 169 ? 10.816 -6.654 -6.845 1.00 96.25 169 LYS A O 1
ATOM 1324 N N . CYS A 1 170 ? 12.758 -5.521 -6.897 1.00 96.75 170 CYS A N 1
ATOM 1325 C CA . CYS A 1 170 ? 13.429 -6.369 -7.877 1.00 96.75 170 CYS A CA 1
ATOM 1326 C C . CYS A 1 170 ? 14.267 -7.463 -7.195 1.00 96.75 170 CYS A C 1
ATOM 1328 O O . CYS A 1 170 ? 14.927 -7.206 -6.187 1.00 96.75 170 CYS A O 1
ATOM 1330 N N . TYR A 1 171 ? 14.261 -8.670 -7.758 1.00 96.56 171 TYR A N 1
ATOM 1331 C CA . TYR A 1 171 ? 15.068 -9.812 -7.333 1.00 96.56 171 TYR A CA 1
ATOM 1332 C C . TYR A 1 171 ? 15.814 -10.389 -8.533 1.00 96.56 171 TYR A C 1
ATOM 1334 O O . TYR A 1 171 ? 15.219 -10.732 -9.550 1.00 96.56 171 TYR A O 1
ATOM 1342 N N . LEU A 1 172 ? 17.125 -10.536 -8.417 1.00 96.12 172 LEU A N 1
ATOM 1343 C CA . LEU A 1 172 ? 17.962 -11.109 -9.462 1.00 96.12 172 LEU A CA 1
ATOM 1344 C C . LEU A 1 172 ? 18.469 -12.456 -8.970 1.00 96.12 172 LEU A C 1
ATOM 1346 O O . LEU A 1 172 ? 19.153 -12.530 -7.950 1.00 96.12 172 LEU A O 1
ATOM 1350 N N . PHE A 1 173 ? 18.079 -13.522 -9.667 1.00 95.06 173 PHE A N 1
ATOM 1351 C CA . PHE A 1 173 ? 18.441 -14.900 -9.336 1.00 95.06 173 PHE A CA 1
ATOM 1352 C C . PHE A 1 173 ? 18.109 -15.263 -7.878 1.00 95.06 173 PHE A C 1
ATOM 1354 O O . PHE A 1 173 ? 18.901 -15.873 -7.166 1.00 95.06 173 PHE A O 1
ATOM 1361 N N . GLY A 1 174 ? 16.928 -14.838 -7.415 1.00 92.00 174 GLY A N 1
ATOM 1362 C CA . GLY A 1 174 ? 16.435 -15.088 -6.057 1.00 92.00 174 GLY A CA 1
ATOM 1363 C C . GLY A 1 174 ? 17.008 -14.175 -4.966 1.00 92.00 174 GLY A C 1
ATOM 1364 O O . GLY A 1 174 ? 16.522 -14.226 -3.839 1.00 92.00 174 GLY A O 1
ATOM 1365 N N . LYS A 1 175 ? 17.982 -13.305 -5.270 1.00 92.38 175 LYS A N 1
ATOM 1366 C CA . LYS A 1 175 ? 18.585 -12.372 -4.301 1.00 92.38 175 LYS A CA 1
ATOM 1367 C C . LYS A 1 175 ? 18.174 -10.926 -4.602 1.00 92.38 175 LYS A C 1
ATOM 1369 O O . LYS A 1 175 ? 18.020 -10.531 -5.757 1.00 92.38 175 LYS A O 1
ATOM 1374 N N . ARG A 1 176 ? 17.975 -10.106 -3.564 1.00 93.56 176 ARG A N 1
ATOM 1375 C CA . ARG A 1 176 ? 17.687 -8.670 -3.741 1.00 93.56 176 ARG A CA 1
ATOM 1376 C C . ARG A 1 176 ? 18.992 -7.934 -4.093 1.00 93.56 176 ARG A C 1
ATOM 1378 O O . ARG A 1 176 ? 19.990 -8.142 -3.403 1.00 93.56 176 ARG A O 1
ATOM 1385 N N . PRO A 1 177 ? 19.016 -7.068 -5.122 1.00 94.19 177 PRO A N 1
ATOM 1386 C CA . PRO A 1 177 ? 20.223 -6.347 -5.500 1.00 94.19 177 PRO A CA 1
ATOM 1387 C C . PRO A 1 177 ? 20.677 -5.404 -4.378 1.00 94.19 177 PRO A C 1
ATOM 1389 O O . PRO A 1 177 ? 19.885 -4.643 -3.814 1.00 94.19 177 PRO A O 1
ATOM 1392 N N . SER A 1 178 ? 21.973 -5.450 -4.061 1.00 93.00 178 SER A N 1
ATOM 1393 C CA . SER A 1 178 ? 22.592 -4.607 -3.030 1.00 93.00 178 SER A CA 1
ATOM 1394 C C . SER A 1 178 ? 22.502 -3.117 -3.377 1.00 93.00 178 SER A C 1
ATOM 1396 O O . SER A 1 178 ? 22.483 -2.737 -4.545 1.00 93.00 178 SER A O 1
ATOM 1398 N N . ASN A 1 179 ? 22.509 -2.250 -2.358 1.00 90.94 179 ASN A N 1
ATOM 1399 C CA . ASN A 1 179 ? 22.554 -0.786 -2.516 1.00 90.94 179 ASN A CA 1
ATOM 1400 C C . ASN A 1 179 ? 23.812 -0.278 -3.225 1.00 90.94 179 ASN A C 1
ATOM 1402 O O . ASN A 1 179 ? 23.815 0.853 -3.697 1.00 90.94 179 ASN A O 1
ATOM 1406 N N . LYS A 1 180 ? 24.855 -1.108 -3.315 1.00 93.88 180 LYS A N 1
ATOM 1407 C CA . LYS A 1 180 ? 26.104 -0.775 -4.009 1.00 93.88 180 LYS A CA 1
ATOM 1408 C C . LYS A 1 180 ? 25.993 -0.860 -5.534 1.00 93.88 180 LYS A C 1
ATOM 1410 O O . LYS A 1 180 ? 26.805 -0.254 -6.222 1.00 93.88 180 LYS A O 1
ATOM 1415 N N . HIS A 1 181 ? 25.012 -1.596 -6.058 1.00 94.88 181 HIS A N 1
ATOM 1416 C CA . HIS A 1 181 ? 24.840 -1.800 -7.494 1.00 94.88 181 HIS A CA 1
ATOM 1417 C C . HIS A 1 181 ? 23.577 -1.093 -7.982 1.00 94.88 181 HIS A C 1
ATOM 1419 O O . HIS A 1 181 ? 22.496 -1.230 -7.401 1.00 94.88 181 HIS A O 1
ATOM 1425 N N . SER A 1 182 ? 23.716 -0.329 -9.061 1.00 96.19 182 SER A N 1
ATOM 1426 C CA . SER A 1 182 ? 22.585 0.315 -9.726 1.00 96.19 182 SER A CA 1
ATOM 1427 C C . SER A 1 182 ? 21.835 -0.704 -10.581 1.00 96.19 182 SER A C 1
ATOM 1429 O O . SER A 1 182 ? 22.453 -1.617 -11.133 1.00 96.19 182 SER A O 1
ATOM 1431 N N . LEU A 1 183 ? 20.517 -0.543 -10.744 1.00 96.31 183 LEU A N 1
ATOM 1432 C CA . LEU A 1 183 ? 19.746 -1.422 -11.637 1.00 96.31 183 LEU A CA 1
ATOM 1433 C C . LEU A 1 183 ? 20.320 -1.427 -13.057 1.00 96.31 183 LEU A C 1
ATOM 1435 O O . LEU A 1 183 ? 20.448 -2.491 -13.645 1.00 96.31 183 LEU A O 1
ATOM 1439 N N . ARG A 1 184 ? 20.762 -0.266 -13.550 1.00 96.69 184 ARG A N 1
ATOM 1440 C CA . ARG A 1 184 ? 21.387 -0.109 -14.872 1.00 96.69 184 ARG A CA 1
ATOM 1441 C C . ARG A 1 184 ? 22.660 -0.943 -15.072 1.00 96.69 184 ARG A C 1
ATOM 1443 O O . ARG A 1 184 ? 22.975 -1.299 -16.195 1.00 96.69 184 ARG A O 1
ATOM 1450 N N . SER A 1 185 ? 23.403 -1.250 -14.003 1.00 96.62 185 SER A N 1
ATOM 1451 C CA . SER A 1 185 ? 24.571 -2.148 -14.086 1.00 96.62 185 SER A CA 1
ATOM 1452 C C . SER A 1 185 ? 24.206 -3.634 -14.120 1.00 96.62 185 SER A C 1
ATOM 1454 O O . SER A 1 185 ? 25.033 -4.459 -14.491 1.00 96.62 185 SER A O 1
ATOM 1456 N N . LEU A 1 186 ? 22.989 -3.979 -13.697 1.00 96.69 186 LEU A N 1
ATOM 1457 C CA . LEU A 1 186 ? 22.543 -5.358 -13.495 1.00 96.69 186 LEU A CA 1
ATOM 1458 C C . LEU A 1 186 ? 21.538 -5.821 -14.555 1.00 96.69 186 LEU A C 1
ATOM 1460 O O . LEU A 1 186 ? 21.359 -7.020 -14.757 1.00 96.69 186 LEU A O 1
ATOM 1464 N N . LEU A 1 187 ? 20.856 -4.868 -15.181 1.00 97.44 187 LEU A N 1
ATOM 1465 C CA . LEU A 1 187 ? 19.784 -5.067 -16.136 1.00 97.44 187 LEU A CA 1
ATOM 1466 C C . LEU A 1 187 ? 20.044 -4.204 -17.367 1.00 97.44 187 LEU A C 1
ATOM 1468 O O . LEU A 1 187 ? 20.436 -3.043 -17.239 1.00 97.44 187 LEU A O 1
ATOM 1472 N N . SER A 1 188 ? 19.799 -4.776 -18.538 1.00 97.75 188 SER A N 1
ATOM 1473 C CA . SER A 1 188 ? 19.902 -4.088 -19.825 1.00 97.75 188 SER A CA 1
ATOM 1474 C C . SER A 1 188 ? 18.526 -3.920 -20.458 1.00 97.75 188 SER A C 1
ATOM 1476 O O . SER A 1 188 ? 17.602 -4.680 -20.174 1.00 97.75 188 SER A O 1
ATOM 1478 N N . GLU A 1 189 ? 18.381 -2.926 -21.330 1.00 97.75 189 GLU A N 1
ATOM 1479 C CA . GLU A 1 189 ? 17.193 -2.807 -22.179 1.00 97.75 189 GLU A CA 1
ATOM 1480 C C . GLU A 1 189 ? 16.981 -4.107 -22.970 1.00 97.75 189 GLU A C 1
ATOM 1482 O O . GLU A 1 189 ? 17.941 -4.763 -23.381 1.00 97.75 189 GLU A O 1
ATOM 1487 N N . ASN A 1 190 ? 15.719 -4.486 -23.157 1.00 98.06 190 ASN A N 1
ATOM 1488 C CA . ASN A 1 190 ? 15.266 -5.753 -23.737 1.00 98.06 190 ASN A CA 1
ATOM 1489 C C . ASN A 1 190 ? 15.543 -7.020 -22.908 1.00 98.06 190 ASN A C 1
ATOM 1491 O O . ASN A 1 190 ? 15.246 -8.121 -23.374 1.00 98.06 190 ASN A O 1
ATOM 1495 N N . ASP A 1 191 ? 16.044 -6.910 -21.672 1.00 97.88 191 ASP A N 1
ATOM 1496 C CA . ASP A 1 191 ? 16.099 -8.069 -20.778 1.00 97.88 191 ASP A CA 1
ATOM 1497 C C . ASP A 1 191 ? 14.679 -8.580 -20.465 1.00 97.88 191 ASP A C 1
ATOM 1499 O O . ASP A 1 191 ? 13.814 -7.781 -20.086 1.00 97.88 191 ASP A O 1
ATOM 1503 N N . PRO A 1 192 ? 14.427 -9.901 -20.543 1.00 97.94 192 PRO A N 1
ATOM 1504 C CA . PRO A 1 192 ? 13.159 -10.474 -20.122 1.00 97.94 192 PRO A CA 1
ATOM 1505 C C . PRO A 1 192 ? 13.076 -10.514 -18.594 1.00 97.94 192 PRO A C 1
ATOM 1507 O O . PRO A 1 192 ? 13.992 -10.989 -17.909 1.00 97.94 192 PRO A O 1
ATOM 1510 N N . LEU A 1 193 ? 11.951 -10.053 -18.056 1.00 98.12 193 LEU A N 1
ATOM 1511 C CA . LEU A 1 193 ? 11.641 -10.075 -16.630 1.00 98.12 193 LEU A CA 1
ATOM 1512 C C . LEU A 1 193 ? 10.260 -10.668 -16.387 1.00 98.12 193 LEU A C 1
ATOM 1514 O O . LEU A 1 193 ? 9.344 -10.519 -17.195 1.00 98.12 193 LEU A O 1
ATOM 1518 N N . GLN A 1 194 ? 10.110 -11.299 -15.229 1.00 98.25 194 GLN A N 1
ATOM 1519 C CA . GLN A 1 194 ? 8.822 -11.740 -14.718 1.00 98.25 194 GLN A CA 1
ATOM 1520 C C . GLN A 1 194 ? 8.391 -10.843 -13.561 1.00 98.25 194 GLN A C 1
ATOM 1522 O O . GLN A 1 194 ? 9.235 -10.314 -12.830 1.00 98.25 194 GLN A O 1
ATOM 1527 N N . PHE A 1 195 ? 7.089 -10.637 -13.396 1.00 98.12 195 PHE A N 1
ATOM 1528 C CA . PHE A 1 195 ? 6.579 -9.733 -12.375 1.00 98.12 195 PHE A CA 1
ATOM 1529 C C . PHE A 1 195 ? 5.138 -10.041 -11.959 1.00 98.12 195 PHE A C 1
ATOM 1531 O O . PHE A 1 195 ? 4.363 -10.668 -12.684 1.00 98.12 195 PHE A O 1
ATOM 1538 N N . ASP A 1 196 ? 4.789 -9.530 -10.780 1.00 97.25 196 ASP A N 1
ATOM 1539 C CA . ASP A 1 196 ? 3.410 -9.333 -10.342 1.00 97.25 196 ASP A CA 1
ATOM 1540 C C . ASP A 1 196 ? 3.178 -7.818 -10.267 1.00 97.25 196 ASP A C 1
ATOM 1542 O O . ASP A 1 196 ? 4.038 -7.082 -9.766 1.00 97.25 196 ASP A O 1
ATOM 1546 N N . ALA A 1 197 ? 2.042 -7.337 -10.765 1.00 97.12 197 ALA A N 1
ATOM 1547 C CA . ALA A 1 197 ? 1.721 -5.915 -10.794 1.00 97.12 197 ALA A CA 1
ATOM 1548 C C . ALA A 1 197 ? 0.271 -5.636 -10.411 1.00 97.12 197 ALA A C 1
ATOM 1550 O O . ALA A 1 197 ? -0.614 -6.483 -10.527 1.00 97.12 197 ALA A O 1
ATOM 1551 N N . GLN A 1 198 ? 0.050 -4.410 -9.958 1.00 95.06 198 GLN A N 1
ATOM 1552 C CA . GLN A 1 198 ? -1.253 -3.866 -9.621 1.00 95.06 198 GLN A CA 1
ATOM 1553 C C . GLN A 1 198 ? -1.471 -2.570 -10.402 1.00 95.06 198 GLN A C 1
ATOM 1555 O O . GLN A 1 198 ? -0.519 -1.815 -10.615 1.00 95.06 198 GLN A O 1
AT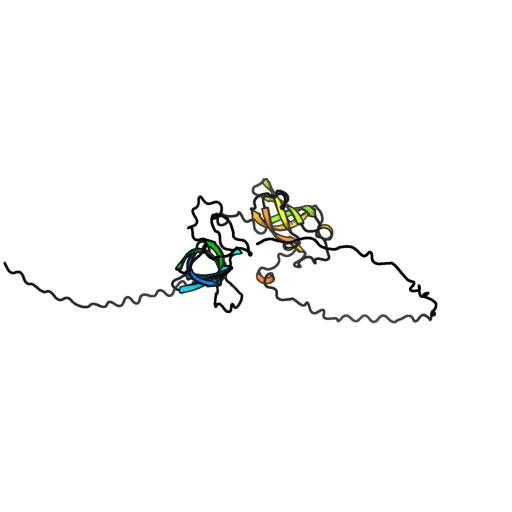OM 1560 N N . GLN A 1 199 ? -2.700 -2.311 -10.832 1.00 94.06 199 GLN A N 1
ATOM 1561 C CA . GLN A 1 199 ? -3.036 -1.065 -11.511 1.00 94.06 199 GLN A CA 1
ATOM 1562 C C . GLN A 1 199 ? -2.805 0.140 -10.583 1.00 94.06 199 GLN A C 1
ATOM 1564 O O . GLN A 1 199 ? -3.034 0.066 -9.372 1.00 94.06 199 GLN A O 1
ATOM 1569 N N . CYS A 1 200 ? -2.319 1.245 -11.136 1.00 91.12 200 CYS A N 1
ATOM 1570 C CA . CYS A 1 200 ? -2.105 2.493 -10.414 1.00 91.12 200 CYS A CA 1
ATOM 1571 C C . CYS A 1 200 ? -2.464 3.695 -11.290 1.00 91.12 200 CYS A C 1
ATOM 1573 O O . CYS A 1 200 ? -2.473 3.602 -12.518 1.00 91.12 200 CYS A O 1
ATOM 1575 N N . ASP A 1 201 ? -2.757 4.825 -10.649 1.00 88.62 201 ASP A N 1
ATOM 1576 C CA . ASP A 1 201 ? -2.998 6.072 -11.366 1.00 88.62 201 ASP A CA 1
ATOM 1577 C C . ASP A 1 201 ? -1.680 6.601 -11.952 1.00 88.62 201 ASP A C 1
ATOM 1579 O O . ASP A 1 201 ? -0.676 6.664 -11.232 1.00 88.62 201 ASP A O 1
ATOM 1583 N N . PRO A 1 202 ? -1.641 6.987 -13.238 1.00 92.12 202 PRO A N 1
ATOM 1584 C CA . PRO A 1 202 ? -0.433 7.513 -13.856 1.00 92.12 202 PRO A CA 1
ATOM 1585 C C . PRO A 1 202 ? -0.039 8.846 -13.207 1.00 92.12 202 PRO A C 1
ATOM 1587 O O . PRO A 1 202 ? -0.848 9.764 -13.079 1.00 92.12 202 PRO A O 1
ATOM 1590 N N . SER A 1 203 ? 1.228 8.964 -12.821 1.00 91.69 203 SER A N 1
ATOM 1591 C CA . SER A 1 203 ? 1.821 10.154 -12.215 1.00 91.69 203 SER A CA 1
ATOM 1592 C C . SER A 1 203 ? 3.217 10.401 -12.787 1.00 91.69 203 SER A C 1
ATOM 1594 O O . SER A 1 203 ? 3.839 9.516 -13.377 1.00 91.69 203 SER A O 1
ATOM 1596 N N . ASP A 1 204 ? 3.754 11.606 -12.610 1.00 91.50 204 ASP A N 1
ATOM 1597 C CA . ASP A 1 204 ? 5.128 11.880 -13.050 1.00 91.50 204 ASP A CA 1
ATOM 1598 C C . ASP A 1 204 ? 6.157 11.050 -12.254 1.00 91.50 204 ASP A C 1
ATOM 1600 O O . ASP A 1 204 ? 7.204 10.669 -12.778 1.00 91.50 204 ASP A O 1
ATOM 1604 N N . GLU A 1 205 ? 5.828 10.669 -11.015 1.00 90.25 205 GLU A N 1
ATOM 1605 C CA . GLU A 1 205 ? 6.678 9.820 -10.173 1.00 90.25 205 GLU A CA 1
ATOM 1606 C C . GLU A 1 205 ? 6.793 8.385 -10.710 1.00 90.25 205 GLU A C 1
ATOM 1608 O O . GLU A 1 205 ? 7.876 7.792 -10.655 1.00 90.25 205 GLU A O 1
ATOM 1613 N N . ASN A 1 206 ? 5.704 7.843 -11.271 1.00 92.06 206 ASN A N 1
ATOM 1614 C CA . ASN A 1 206 ? 5.661 6.500 -11.857 1.00 92.06 206 ASN A CA 1
ATOM 1615 C C . ASN A 1 206 ? 5.908 6.479 -13.375 1.00 92.06 206 ASN A C 1
ATOM 1617 O O . ASN A 1 206 ? 5.628 5.474 -14.030 1.00 92.06 206 ASN A O 1
ATOM 1621 N N . LEU A 1 207 ? 6.445 7.570 -13.935 1.00 92.81 207 LEU A N 1
ATOM 1622 C CA . LEU A 1 207 ? 6.747 7.704 -15.364 1.00 92.81 207 LEU A CA 1
ATOM 1623 C C . LEU A 1 207 ? 5.508 7.518 -16.262 1.00 92.81 207 LEU A C 1
ATOM 1625 O O . LEU A 1 207 ? 5.618 7.016 -17.385 1.00 92.81 207 LEU A O 1
ATOM 1629 N N . LYS A 1 208 ? 4.330 7.922 -15.768 1.00 95.19 208 LYS A N 1
ATOM 1630 C CA . LYS A 1 208 ? 3.030 7.789 -16.448 1.00 95.19 208 LYS A CA 1
ATOM 1631 C C . LYS A 1 208 ? 2.675 6.335 -16.785 1.00 95.19 208 LYS A C 1
ATOM 1633 O O . LYS A 1 208 ? 2.054 6.066 -17.813 1.00 95.19 208 LYS A O 1
ATOM 1638 N N . CYS A 1 209 ? 3.096 5.391 -15.945 1.00 96.06 209 CYS A N 1
ATOM 1639 C CA . CYS A 1 209 ? 2.723 3.986 -16.082 1.00 96.06 209 CYS A CA 1
ATOM 1640 C C . CYS A 1 209 ? 1.364 3.729 -15.420 1.00 96.06 209 CYS A C 1
ATOM 1642 O O . CYS A 1 209 ? 1.095 4.242 -14.338 1.00 96.06 209 CYS A O 1
ATOM 1644 N N . ASN A 1 210 ? 0.542 2.880 -16.041 1.00 95.44 210 ASN A N 1
ATOM 1645 C CA . ASN A 1 210 ? -0.765 2.470 -15.500 1.00 95.44 210 ASN A CA 1
ATOM 1646 C C . ASN A 1 210 ? -0.659 1.291 -14.521 1.00 95.44 210 ASN A C 1
ATOM 1648 O O . ASN A 1 210 ? -1.652 0.864 -13.934 1.00 95.44 210 ASN A O 1
ATOM 1652 N N . TRP A 1 211 ? 0.535 0.716 -14.392 1.00 97.38 211 TRP A N 1
ATOM 1653 C CA . TRP A 1 211 ? 0.799 -0.457 -13.576 1.00 97.38 211 TRP A CA 1
ATOM 1654 C C . TRP A 1 211 ? 2.019 -0.231 -12.698 1.00 97.38 211 TRP A C 1
ATOM 1656 O O . TRP A 1 211 ? 3.028 0.330 -13.128 1.00 97.38 211 TRP A O 1
ATOM 1666 N N . PHE A 1 212 ? 1.940 -0.743 -11.476 1.00 96.81 212 PHE A N 1
ATOM 1667 C CA . PHE A 1 212 ? 3.018 -0.751 -10.506 1.00 96.81 212 PHE A CA 1
ATOM 1668 C C . PHE A 1 212 ? 3.367 -2.193 -10.145 1.00 96.81 212 PHE A C 1
ATOM 1670 O O . PHE A 1 212 ? 2.529 -2.933 -9.622 1.00 96.81 212 PHE A O 1
ATOM 1677 N N . ALA A 1 213 ? 4.610 -2.600 -10.390 1.00 97.81 213 ALA A N 1
ATOM 1678 C CA . ALA A 1 213 ? 5.074 -3.929 -10.029 1.00 97.81 213 ALA A CA 1
ATOM 1679 C C . ALA A 1 213 ? 5.199 -4.063 -8.505 1.00 97.81 213 ALA A C 1
ATOM 1681 O O . ALA A 1 213 ? 6.011 -3.396 -7.855 1.00 97.81 213 ALA A O 1
ATOM 1682 N N . THR A 1 214 ? 4.425 -4.978 -7.926 1.00 95.69 214 THR A N 1
ATOM 1683 C CA . THR A 1 214 ? 4.538 -5.342 -6.509 1.00 95.69 214 THR A CA 1
ATOM 1684 C C . THR A 1 214 ? 5.806 -6.149 -6.246 1.00 95.69 214 THR A C 1
ATOM 1686 O O . THR A 1 214 ? 6.399 -6.034 -5.169 1.00 95.69 214 THR A O 1
ATOM 1689 N N . ILE A 1 215 ? 6.235 -6.935 -7.235 1.00 96.12 215 ILE A N 1
ATOM 1690 C CA . ILE A 1 215 ? 7.487 -7.686 -7.237 1.00 96.12 215 ILE A CA 1
ATOM 1691 C C . ILE A 1 215 ? 7.942 -7.937 -8.684 1.00 96.12 215 ILE A C 1
ATOM 1693 O O . ILE A 1 215 ? 7.123 -8.222 -9.551 1.00 96.12 215 ILE A O 1
ATOM 1697 N N . VAL A 1 216 ? 9.251 -7.860 -8.922 1.00 97.75 216 VAL A N 1
ATOM 1698 C CA . VAL A 1 216 ? 9.909 -8.151 -10.204 1.00 97.75 216 VAL A CA 1
ATOM 1699 C C . VAL A 1 216 ? 11.035 -9.146 -9.971 1.00 97.75 216 VAL A C 1
ATOM 1701 O O . VAL A 1 216 ? 11.758 -9.026 -8.979 1.00 97.75 216 VAL A O 1
ATOM 1704 N N . TRP A 1 217 ? 11.217 -10.115 -10.864 1.00 97.81 217 TRP A N 1
ATOM 1705 C CA . TRP A 1 217 ? 12.323 -11.056 -10.772 1.00 97.81 217 TRP A CA 1
ATOM 1706 C C . TRP A 1 217 ? 12.918 -11.462 -12.124 1.00 97.81 217 TRP A C 1
ATOM 1708 O O . TRP A 1 217 ? 12.219 -11.614 -13.125 1.00 9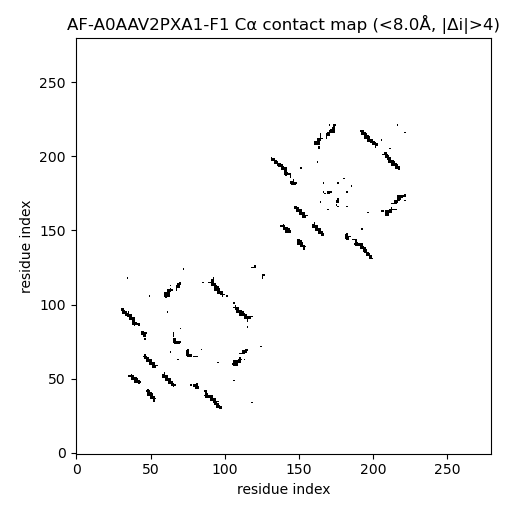7.81 217 TRP A O 1
ATOM 1718 N N . LYS A 1 218 ? 14.240 -11.675 -12.121 1.00 97.31 218 LYS A N 1
ATOM 1719 C CA . LYS A 1 218 ? 15.006 -12.332 -13.192 1.00 97.31 218 LYS A CA 1
ATOM 1720 C C . LYS A 1 218 ? 15.445 -13.708 -12.689 1.00 97.31 218 LYS A C 1
ATOM 1722 O O . LYS A 1 218 ? 16.109 -13.797 -11.656 1.00 97.31 218 LYS A O 1
ATOM 1727 N N . GLY A 1 219 ? 15.081 -14.781 -13.389 1.00 94.38 219 GLY A N 1
ATOM 1728 C CA . GLY A 1 219 ? 15.362 -16.160 -12.964 1.00 94.38 219 GLY A CA 1
ATOM 1729 C C . GLY A 1 219 ? 14.265 -16.745 -12.066 1.00 94.38 219 GLY A C 1
ATOM 1730 O O . GLY A 1 219 ? 13.085 -16.643 -12.386 1.00 94.38 219 GLY A O 1
ATOM 1731 N N . LYS A 1 220 ? 14.633 -17.395 -10.953 1.00 90.62 220 LYS A N 1
ATOM 1732 C CA . LYS A 1 220 ? 13.672 -18.078 -10.066 1.00 90.62 220 LYS A CA 1
ATOM 1733 C C . LYS A 1 220 ? 12.833 -17.070 -9.266 1.00 90.62 220 LYS A C 1
ATOM 1735 O O . LYS A 1 220 ? 13.398 -16.198 -8.603 1.00 90.62 220 LYS A O 1
ATOM 1740 N N . LYS A 1 221 ? 11.501 -17.231 -9.278 1.00 90.50 221 LYS A N 1
ATOM 1741 C CA . LYS A 1 221 ? 10.583 -16.454 -8.426 1.00 90.50 221 LYS A CA 1
ATOM 1742 C C . LYS A 1 221 ? 10.959 -16.670 -6.954 1.00 90.50 221 LYS A C 1
ATOM 1744 O O . LYS A 1 221 ? 11.092 -17.829 -6.545 1.00 90.50 221 LYS A O 1
ATOM 1749 N N . PRO A 1 222 ? 11.144 -15.611 -6.147 1.00 85.69 222 PRO A N 1
ATOM 1750 C CA . PRO A 1 222 ? 11.368 -15.790 -4.719 1.00 85.69 222 PRO A CA 1
ATOM 1751 C C . PRO A 1 222 ? 10.145 -16.475 -4.106 1.00 85.69 222 PRO A C 1
ATOM 17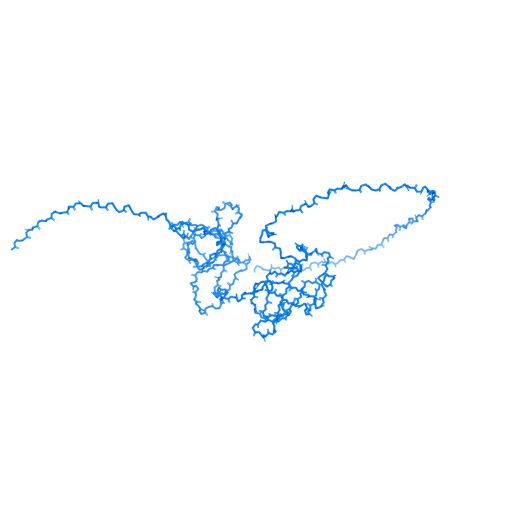53 O O . PRO A 1 222 ? 9.003 -16.096 -4.375 1.00 85.69 222 PRO A O 1
ATOM 1756 N N . GLY A 1 223 ? 10.390 -17.528 -3.324 1.00 80.44 223 GLY A N 1
ATOM 1757 C CA . GLY A 1 223 ? 9.324 -18.290 -2.683 1.00 80.44 223 GLY A CA 1
ATOM 1758 C C . GLY A 1 223 ? 8.490 -17.405 -1.757 1.00 80.44 223 GLY A C 1
ATOM 1759 O O . GLY A 1 223 ? 8.997 -16.439 -1.188 1.00 80.44 223 GLY A O 1
ATOM 1760 N N . VAL A 1 224 ? 7.215 -17.753 -1.575 1.00 68.81 224 VAL A N 1
ATOM 1761 C CA . VAL A 1 224 ? 6.285 -17.042 -0.673 1.00 68.81 224 VAL A CA 1
ATOM 1762 C C . VAL A 1 224 ? 6.851 -16.939 0.754 1.00 68.81 224 VAL A C 1
ATOM 1764 O O . VAL A 1 224 ? 6.633 -15.948 1.445 1.00 68.81 224 VAL A O 1
ATOM 1767 N N . ASN A 1 225 ? 7.696 -17.893 1.145 1.00 58.75 225 ASN A N 1
ATOM 1768 C CA . ASN A 1 225 ? 8.312 -17.967 2.468 1.00 58.75 225 ASN A CA 1
ATOM 1769 C C . ASN A 1 225 ? 9.543 -17.049 2.617 1.00 58.75 225 ASN A C 1
ATOM 1771 O O . ASN A 1 225 ? 9.990 -16.808 3.729 1.00 58.75 225 ASN A O 1
ATOM 1775 N N . ALA A 1 226 ? 10.082 -16.495 1.524 1.00 54.88 226 ALA A N 1
ATOM 1776 C CA . ALA A 1 226 ? 11.299 -15.673 1.538 1.00 54.88 226 ALA A CA 1
ATOM 1777 C C . ALA A 1 226 ? 11.064 -14.208 1.968 1.00 54.88 226 ALA A C 1
ATOM 1779 O O . ALA A 1 226 ? 11.995 -13.404 1.988 1.00 54.88 226 ALA A O 1
ATOM 1780 N N . TRP A 1 227 ? 9.815 -13.836 2.267 1.00 53.81 227 TRP A N 1
ATOM 1781 C CA . TRP A 1 227 ? 9.439 -12.480 2.685 1.00 53.81 227 TRP A CA 1
ATOM 1782 C C . TRP A 1 227 ? 9.521 -12.268 4.203 1.00 53.81 227 TRP A C 1
ATOM 1784 O O . TRP A 1 227 ? 9.540 -11.119 4.646 1.00 53.81 227 TRP A O 1
ATOM 1794 N N . GLY A 1 228 ? 9.586 -13.349 4.987 1.00 50.84 228 GLY A N 1
ATOM 1795 C CA . GLY A 1 228 ? 9.928 -13.309 6.406 1.00 50.84 228 GLY A CA 1
ATOM 1796 C C . GLY A 1 228 ? 11.441 -13.389 6.531 1.00 50.84 228 GLY A C 1
ATOM 1797 O O . GLY A 1 228 ? 12.039 -14.375 6.118 1.00 50.84 228 GLY A O 1
ATOM 1798 N N . GLY A 1 229 ? 12.073 -12.323 7.012 1.00 49.28 229 GLY A N 1
ATOM 1799 C CA . GLY A 1 229 ? 13.514 -12.296 7.199 1.00 49.28 229 GLY A CA 1
ATOM 1800 C C . GLY A 1 229 ? 13.963 -13.346 8.208 1.00 49.28 229 GLY A C 1
ATOM 1801 O O . GLY A 1 229 ? 13.967 -13.077 9.400 1.00 49.28 229 GLY A O 1
ATOM 1802 N N . GLU A 1 230 ? 14.427 -14.487 7.723 1.00 39.16 230 GLU A N 1
ATOM 1803 C CA . GLU A 1 230 ? 15.499 -15.215 8.380 1.00 39.16 230 GLU A CA 1
ATOM 1804 C C . GLU A 1 230 ? 16.755 -14.979 7.558 1.00 39.16 230 GLU A C 1
ATOM 1806 O O . GLU A 1 230 ? 16.818 -15.259 6.358 1.00 39.16 230 GLU A O 1
ATOM 1811 N N . GLY A 1 231 ? 17.739 -14.357 8.205 1.00 45.44 231 GLY A N 1
ATOM 1812 C CA . GLY A 1 231 ? 19.076 -14.237 7.664 1.00 45.44 231 GLY A CA 1
ATOM 1813 C C . GLY A 1 231 ? 19.608 -15.630 7.378 1.00 45.44 231 GLY A C 1
ATOM 1814 O O . GLY A 1 231 ? 20.107 -16.298 8.274 1.00 45.44 231 GLY A O 1
ATOM 1815 N N . ALA A 1 232 ? 19.535 -16.048 6.118 1.00 45.09 232 ALA A N 1
ATOM 1816 C CA . ALA A 1 232 ? 20.409 -17.078 5.603 1.00 45.09 232 ALA A CA 1
ATOM 1817 C C . ALA A 1 232 ? 21.826 -16.488 5.599 1.00 45.09 232 ALA A C 1
ATOM 1819 O O . ALA A 1 232 ? 22.284 -15.910 4.611 1.00 45.09 232 ALA A O 1
ATOM 1820 N N . SER A 1 233 ? 22.500 -16.571 6.748 1.00 45.50 233 SER A N 1
ATOM 1821 C CA . SER A 1 233 ? 23.946 -16.706 6.776 1.00 45.50 233 SER A CA 1
ATOM 1822 C C . SER A 1 233 ? 24.256 -17.997 6.024 1.00 45.50 233 SER A C 1
ATOM 1824 O O . SER A 1 233 ? 24.211 -19.082 6.599 1.00 45.50 233 SER A O 1
ATOM 1826 N N . GLU A 1 234 ? 24.484 -17.887 4.715 1.00 46.38 234 GLU A N 1
ATOM 1827 C CA . GLU A 1 234 ? 25.226 -18.907 3.982 1.00 46.38 234 GLU A CA 1
ATOM 1828 C C . GLU A 1 234 ? 26.638 -18.898 4.568 1.00 46.38 234 GLU A C 1
ATOM 1830 O O . GLU A 1 234 ? 27.492 -18.080 4.228 1.00 46.38 234 GLU A O 1
ATOM 1835 N N . ASP A 1 235 ? 26.775 -19.767 5.561 1.00 41.09 235 ASP A N 1
ATOM 1836 C CA . ASP A 1 235 ? 27.966 -20.466 5.990 1.00 41.09 235 ASP A CA 1
ATOM 1837 C C . ASP A 1 235 ? 28.880 -20.720 4.780 1.00 41.09 235 ASP A C 1
ATOM 1839 O O . ASP A 1 235 ? 28.658 -21.621 3.968 1.00 41.09 235 ASP A O 1
ATOM 1843 N N . MET A 1 236 ? 29.876 -19.848 4.610 1.00 43.09 236 MET A N 1
ATOM 1844 C CA . MET A 1 236 ? 31.027 -20.121 3.762 1.00 43.09 236 MET A CA 1
ATOM 1845 C C . MET A 1 236 ? 31.852 -21.181 4.485 1.00 43.09 236 MET A C 1
ATOM 1847 O O . MET A 1 236 ? 32.765 -20.858 5.245 1.00 43.09 236 MET A O 1
ATOM 1851 N N . THR A 1 237 ? 31.524 -22.447 4.246 1.00 46.12 237 THR A N 1
ATOM 1852 C CA . THR A 1 237 ? 32.437 -23.552 4.527 1.00 46.12 237 THR A CA 1
ATOM 1853 C C . THR A 1 237 ? 33.649 -23.380 3.617 1.00 46.12 237 THR A C 1
ATOM 1855 O O . THR A 1 237 ? 33.622 -23.597 2.406 1.00 46.12 237 THR A O 1
ATOM 1858 N N . ALA A 1 238 ? 34.703 -22.841 4.222 1.00 53.50 238 ALA A N 1
ATOM 1859 C CA . ALA A 1 238 ? 36.010 -22.665 3.632 1.00 53.50 238 ALA A CA 1
ATOM 1860 C C . ALA A 1 238 ? 36.728 -24.013 3.626 1.00 53.50 238 ALA A C 1
ATOM 1862 O O . ALA A 1 238 ? 37.453 -24.335 4.560 1.00 53.50 238 ALA A O 1
ATOM 1863 N N . GLU A 1 239 ? 36.548 -24.797 2.571 1.00 60.56 239 GLU A N 1
ATOM 1864 C CA . GLU A 1 239 ? 37.395 -25.964 2.349 1.00 60.56 239 GLU A CA 1
ATOM 1865 C C . GLU A 1 239 ? 37.517 -26.293 0.864 1.00 60.56 239 GLU A C 1
ATOM 1867 O O . GLU A 1 239 ? 36.912 -27.217 0.345 1.00 60.56 239 GLU A O 1
ATOM 1872 N N . GLU A 1 240 ? 38.391 -25.547 0.189 1.00 46.91 240 GLU A N 1
ATOM 1873 C CA . GLU A 1 240 ? 39.295 -26.178 -0.766 1.00 46.91 240 GLU A CA 1
ATOM 1874 C C . GLU A 1 240 ? 40.675 -25.525 -0.674 1.00 46.91 240 GLU A C 1
ATOM 1876 O O . GLU A 1 240 ? 40.924 -24.390 -1.083 1.00 46.91 240 GLU A O 1
ATOM 1881 N N . SER A 1 241 ? 41.562 -26.277 -0.030 1.00 58.34 241 SER A N 1
ATOM 1882 C CA . SER A 1 241 ? 42.988 -26.027 0.057 1.00 58.34 241 SER A CA 1
ATOM 1883 C C . SER A 1 241 ? 43.623 -26.301 -1.304 1.00 58.34 241 SER A C 1
ATOM 1885 O O . SER A 1 241 ? 43.658 -27.448 -1.742 1.00 58.34 241 SER A O 1
ATOM 1887 N N . VAL A 1 242 ? 44.199 -25.278 -1.934 1.00 53.31 242 VAL A N 1
ATOM 1888 C CA . VAL A 1 242 ? 45.239 -25.468 -2.952 1.00 53.31 242 VAL A CA 1
ATOM 1889 C C . VAL A 1 242 ? 46.473 -24.709 -2.490 1.00 53.31 242 VAL A C 1
ATOM 1891 O O . VAL A 1 242 ? 46.564 -23.485 -2.561 1.00 53.31 242 VAL A O 1
ATOM 1894 N N . SER A 1 243 ? 47.408 -25.479 -1.951 1.00 53.81 243 SER A N 1
ATOM 1895 C CA . SER A 1 243 ? 48.765 -25.090 -1.607 1.00 53.81 243 SER A CA 1
ATOM 1896 C C . SER A 1 243 ? 49.523 -24.694 -2.873 1.00 53.81 243 SER A C 1
ATOM 1898 O O . SER A 1 243 ? 49.831 -25.540 -3.708 1.00 53.81 243 SER A O 1
ATOM 1900 N N . ASN A 1 244 ? 49.864 -23.410 -2.992 1.00 52.00 244 ASN A N 1
ATOM 1901 C CA . ASN A 1 244 ? 50.843 -22.940 -3.965 1.00 52.00 244 ASN A CA 1
ATOM 1902 C C . ASN A 1 244 ? 52.132 -22.549 -3.221 1.00 52.00 244 ASN A C 1
ATOM 1904 O O . ASN A 1 244 ? 52.063 -21.723 -2.309 1.00 52.00 244 ASN A O 1
ATOM 1908 N N . PRO A 1 245 ? 53.292 -23.141 -3.558 1.00 59.66 245 PRO A N 1
ATOM 1909 C CA . PRO A 1 245 ? 54.560 -22.801 -2.930 1.00 59.66 245 PRO A CA 1
ATOM 1910 C C . PRO A 1 245 ? 55.059 -21.433 -3.413 1.00 59.66 245 PRO A C 1
ATOM 1912 O O . PRO A 1 245 ? 55.067 -21.137 -4.608 1.00 59.66 245 PRO A O 1
ATOM 1915 N N . GLU A 1 246 ? 55.484 -20.611 -2.456 1.00 51.53 246 GLU A N 1
ATOM 1916 C CA . GLU A 1 246 ? 56.127 -19.318 -2.681 1.00 51.53 246 GLU A CA 1
ATOM 1917 C C . GLU A 1 246 ? 57.421 -19.450 -3.502 1.00 51.53 246 GLU A C 1
ATOM 1919 O O . GLU A 1 246 ? 58.250 -20.318 -3.216 1.00 51.53 246 GLU A O 1
ATOM 1924 N N . PRO A 1 247 ? 57.686 -18.518 -4.431 1.00 55.94 247 PRO A N 1
ATOM 1925 C CA . PRO A 1 247 ? 59.036 -18.115 -4.756 1.00 55.94 247 PRO A CA 1
ATOM 1926 C C . PRO A 1 247 ? 59.390 -16.854 -3.962 1.00 55.94 247 PRO A C 1
ATOM 1928 O O . PRO A 1 247 ? 58.883 -15.756 -4.197 1.00 55.94 247 PRO A O 1
ATOM 1931 N N . SER A 1 248 ? 60.308 -17.054 -3.028 1.00 56.84 248 SER A N 1
ATOM 1932 C CA . SER A 1 248 ? 61.126 -16.049 -2.366 1.00 56.84 248 SER A CA 1
ATOM 1933 C C . SER A 1 248 ? 61.680 -15.013 -3.349 1.00 56.84 248 SER A C 1
ATOM 1935 O O . SER A 1 248 ? 62.291 -15.374 -4.357 1.00 56.84 248 SER A O 1
ATOM 1937 N N . ARG A 1 249 ? 61.515 -13.722 -3.025 1.00 52.84 249 ARG A N 1
ATOM 1938 C CA . ARG A 1 249 ? 62.324 -12.633 -3.589 1.00 52.84 249 ARG A CA 1
ATOM 1939 C C . ARG A 1 249 ? 62.297 -11.368 -2.725 1.00 52.84 249 ARG A C 1
ATOM 1941 O O . ARG A 1 249 ? 61.316 -10.638 -2.686 1.00 52.84 249 ARG A O 1
ATOM 1948 N N . ASP A 1 250 ? 63.419 -11.190 -2.036 1.00 46.12 250 ASP A N 1
ATOM 1949 C CA . ASP A 1 250 ? 64.224 -9.971 -1.918 1.00 46.12 250 ASP A CA 1
ATOM 1950 C C . ASP A 1 250 ? 63.568 -8.648 -1.489 1.00 46.12 250 ASP A C 1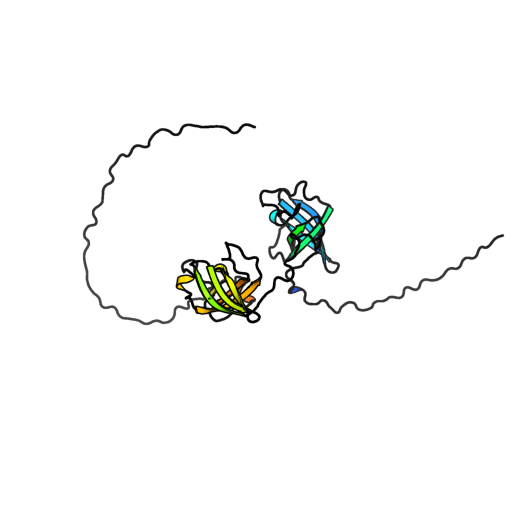
ATOM 1952 O O . ASP A 1 250 ? 62.925 -7.938 -2.256 1.00 46.12 250 ASP A O 1
ATOM 1956 N N . LEU A 1 251 ? 63.892 -8.280 -0.243 1.00 52.91 251 LEU A N 1
ATOM 1957 C CA . LEU A 1 251 ? 64.632 -7.060 0.112 1.00 52.91 251 LEU A CA 1
ATOM 1958 C C . LEU A 1 251 ? 64.535 -5.898 -0.889 1.00 52.91 251 LEU A C 1
ATOM 1960 O O . LEU A 1 251 ? 65.348 -5.801 -1.805 1.00 52.91 251 LEU A O 1
ATOM 1964 N N . LEU A 1 252 ? 63.678 -4.917 -0.598 1.00 55.91 252 LEU A N 1
ATOM 1965 C CA . LEU A 1 252 ? 63.972 -3.534 -0.961 1.00 55.91 252 LEU A CA 1
ATOM 1966 C C . LEU A 1 252 ? 63.544 -2.571 0.148 1.00 55.91 252 LEU A C 1
ATOM 1968 O O . LEU A 1 252 ? 62.575 -2.772 0.877 1.00 55.91 252 LEU A O 1
ATOM 1972 N N . THR A 1 253 ? 64.391 -1.574 0.306 1.00 51.03 253 THR A N 1
ATOM 1973 C CA . THR A 1 253 ? 64.651 -0.754 1.478 1.00 51.03 253 THR A CA 1
ATOM 1974 C C . THR A 1 253 ? 63.623 0.353 1.706 1.00 51.03 253 THR A C 1
ATOM 1976 O O . THR A 1 253 ? 63.016 0.872 0.773 1.00 51.03 253 THR A O 1
ATOM 1979 N N . LYS A 1 254 ? 63.499 0.746 2.985 1.00 51.31 254 LYS A N 1
ATOM 1980 C CA . LYS A 1 254 ? 63.190 2.118 3.431 1.00 51.31 254 LYS A CA 1
ATOM 1981 C C . LYS A 1 254 ? 63.803 3.132 2.466 1.00 51.31 254 LYS A C 1
ATOM 1983 O O . LYS A 1 254 ? 64.980 2.946 2.201 1.00 51.31 254 LYS A O 1
ATOM 1988 N N . GLU A 1 255 ? 63.061 4.169 2.068 1.00 53.78 255 GLU A N 1
ATOM 1989 C CA . GLU A 1 255 ? 63.424 5.597 2.197 1.00 53.78 255 GLU A CA 1
ATOM 1990 C C . GLU A 1 255 ? 62.178 6.491 1.984 1.00 53.78 255 GLU A C 1
ATOM 1992 O O . GLU A 1 255 ? 61.331 6.226 1.135 1.00 53.78 255 GLU A O 1
ATOM 1997 N N . ASP A 1 256 ? 62.087 7.518 2.831 1.00 46.00 256 ASP A N 1
ATOM 1998 C CA . ASP A 1 256 ? 61.551 8.863 2.592 1.00 46.00 256 ASP A CA 1
ATOM 1999 C C . ASP A 1 256 ? 60.105 9.097 2.125 1.00 46.00 256 ASP A C 1
ATOM 2001 O O . ASP A 1 256 ? 59.801 9.243 0.943 1.00 46.00 256 ASP A O 1
ATOM 2005 N N . PHE A 1 257 ? 59.236 9.381 3.105 1.00 46.75 257 PHE A N 1
ATOM 2006 C CA . PHE A 1 257 ? 58.133 10.327 2.916 1.00 46.75 257 PHE A CA 1
ATOM 2007 C C . PHE A 1 257 ? 58.415 11.616 3.705 1.00 46.75 257 PHE A C 1
ATOM 2009 O O . PHE A 1 257 ? 58.507 11.563 4.934 1.00 46.75 257 PHE A O 1
ATOM 2016 N N . PRO A 1 258 ? 58.546 12.777 3.036 1.00 53.69 258 PRO A N 1
ATOM 2017 C CA . PRO A 1 258 ? 58.786 14.042 3.707 1.00 53.69 258 PRO A CA 1
ATOM 2018 C C . PRO A 1 258 ? 57.526 14.534 4.425 1.00 53.69 258 PRO A C 1
ATOM 2020 O O . PRO A 1 258 ? 56.453 14.702 3.842 1.00 53.69 258 PRO A O 1
ATOM 2023 N N . SER A 1 259 ? 57.702 14.807 5.713 1.00 49.59 259 SER A N 1
ATOM 2024 C CA . SER A 1 259 ? 56.777 15.501 6.599 1.00 49.59 259 SER A CA 1
ATOM 2025 C C . SER A 1 259 ? 56.481 16.905 6.063 1.00 49.59 259 SER A C 1
ATOM 2027 O O . SER A 1 259 ? 57.317 17.804 6.178 1.00 49.59 259 SER A O 1
ATOM 2029 N N . LEU A 1 260 ? 55.293 17.123 5.495 1.00 50.78 260 LEU A N 1
ATOM 2030 C CA . LEU A 1 260 ? 54.835 18.475 5.180 1.00 50.78 260 LEU A CA 1
ATOM 2031 C C . LEU A 1 260 ? 54.291 19.140 6.442 1.00 50.78 260 LEU A C 1
ATOM 2033 O O . LEU A 1 260 ? 53.310 18.711 7.047 1.00 50.78 260 LEU A O 1
ATOM 2037 N N . GLY A 1 261 ? 55.033 20.171 6.837 1.00 42.00 261 GLY A N 1
ATOM 2038 C CA . GLY A 1 261 ? 54.878 20.952 8.044 1.00 42.00 261 GLY A CA 1
ATOM 2039 C C . GLY A 1 261 ? 53.528 21.645 8.181 1.00 42.00 261 GLY A C 1
ATOM 2040 O O . GLY A 1 261 ? 52.985 22.242 7.256 1.00 42.00 261 GLY A O 1
ATOM 2041 N N . LEU A 1 262 ? 53.069 21.613 9.427 1.00 51.59 262 LEU A N 1
ATOM 2042 C CA . LEU A 1 262 ? 52.190 22.588 10.044 1.00 51.59 262 LEU A CA 1
ATOM 2043 C C . LEU A 1 262 ? 52.814 23.994 9.980 1.00 51.59 262 LEU A C 1
ATOM 2045 O O . LEU A 1 262 ? 53.827 24.260 10.625 1.00 51.59 262 LEU A O 1
ATOM 2049 N N . SER A 1 263 ? 52.157 24.910 9.278 1.00 43.44 263 SER A N 1
ATOM 2050 C CA . SER A 1 263 ? 52.222 26.357 9.513 1.00 43.44 263 SER A CA 1
ATOM 2051 C C . SER A 1 263 ? 50.841 26.926 9.157 1.00 43.44 263 SER A C 1
ATOM 2053 O O . SER A 1 263 ? 50.303 26.683 8.087 1.00 43.44 263 SER A O 1
ATOM 2055 N N . ALA A 1 264 ? 50.065 27.357 10.148 1.00 41.84 264 ALA A N 1
ATOM 2056 C CA . ALA A 1 264 ? 50.077 28.678 10.773 1.00 41.84 264 ALA A CA 1
ATOM 2057 C C . ALA A 1 264 ? 48.972 29.582 10.191 1.00 41.84 264 ALA A C 1
ATOM 2059 O O . ALA A 1 264 ? 48.917 29.837 8.997 1.00 41.84 264 ALA A O 1
ATOM 2060 N N . ALA A 1 265 ? 48.143 30.089 11.108 1.00 47.75 265 ALA A N 1
ATOM 2061 C CA . ALA A 1 265 ? 47.425 31.361 11.046 1.00 47.75 265 ALA A CA 1
ATOM 2062 C C . ALA A 1 265 ? 46.468 31.613 9.859 1.00 47.75 265 ALA A C 1
ATOM 2064 O O . ALA A 1 265 ? 46.835 32.175 8.833 1.00 47.75 265 ALA A O 1
ATOM 2065 N N . GLY A 1 266 ? 45.178 31.349 10.091 1.00 41.69 266 GLY A N 1
ATOM 2066 C CA . GLY A 1 266 ? 44.070 31.895 9.306 1.00 41.69 266 GLY A CA 1
ATOM 2067 C C . GLY A 1 266 ? 42.935 32.326 10.232 1.00 41.69 266 GLY A C 1
ATOM 2068 O O . GLY A 1 266 ? 42.237 31.493 10.796 1.00 41.69 266 GLY A O 1
ATOM 2069 N N . SER A 1 267 ? 42.821 33.636 10.427 1.00 42.72 267 SER A N 1
ATOM 2070 C CA . SER A 1 267 ? 41.883 34.350 11.298 1.00 42.72 267 SER A CA 1
ATOM 2071 C C . SER A 1 267 ? 40.408 33.978 11.068 1.00 42.72 267 SER A C 1
ATOM 2073 O O . SER A 1 267 ? 39.930 33.995 9.935 1.00 42.72 267 SER A O 1
ATOM 2075 N N . LEU A 1 268 ? 39.670 33.711 12.152 1.00 52.91 268 LEU A N 1
ATOM 2076 C CA . LEU A 1 268 ? 38.205 33.658 12.157 1.00 52.91 268 LEU A CA 1
ATOM 2077 C C . LEU A 1 268 ? 37.639 35.087 12.044 1.00 52.91 268 LEU A C 1
ATOM 2079 O O . LEU A 1 268 ? 38.057 35.954 12.815 1.00 52.91 268 LEU A O 1
ATOM 2083 N N . PRO A 1 269 ? 36.674 35.362 11.149 1.00 58.19 269 PRO A N 1
ATOM 2084 C CA . PRO A 1 269 ? 35.995 36.652 11.121 1.00 58.19 269 PRO A CA 1
ATOM 2085 C C . PRO A 1 269 ? 35.035 36.789 12.321 1.00 58.19 269 PRO A C 1
ATOM 2087 O O . PRO A 1 269 ? 34.173 35.929 12.520 1.00 58.19 269 PRO A O 1
ATOM 2090 N N . PRO A 1 270 ? 35.127 37.868 13.120 1.00 55.44 270 PRO A N 1
ATOM 2091 C CA . PRO A 1 270 ? 34.127 38.186 14.125 1.00 55.44 270 PRO A CA 1
ATOM 2092 C C . PRO A 1 270 ? 32.939 38.888 13.459 1.00 55.44 270 PRO A C 1
ATOM 2094 O O . PRO A 1 270 ? 33.087 39.974 12.903 1.00 55.44 270 PRO A O 1
ATOM 2097 N N . GLY A 1 271 ? 31.746 38.295 13.540 1.00 51.62 271 GLY A N 1
ATOM 2098 C CA . GLY A 1 271 ? 30.517 39.020 13.216 1.00 51.62 271 GLY A CA 1
ATOM 2099 C C . GLY A 1 271 ? 29.383 38.181 12.648 1.00 51.62 271 GLY A C 1
ATOM 2100 O O . GLY A 1 271 ? 29.105 38.272 11.461 1.00 51.62 271 GLY A O 1
ATOM 2101 N N . VAL A 1 272 ? 28.650 37.468 13.508 1.00 51.66 272 VAL A N 1
ATOM 2102 C CA . VAL A 1 272 ? 27.201 37.278 13.315 1.00 51.66 272 VAL A CA 1
ATOM 2103 C C . VAL A 1 272 ? 26.526 37.421 14.676 1.00 51.66 272 VAL A C 1
ATOM 2105 O O . VAL A 1 272 ? 26.323 36.472 15.425 1.00 51.66 272 VAL A O 1
ATOM 2108 N N . ILE A 1 273 ? 26.245 38.675 15.009 1.00 52.91 273 ILE A N 1
ATOM 2109 C CA . ILE A 1 273 ? 25.335 39.089 16.071 1.00 52.91 273 ILE A CA 1
ATOM 2110 C C . ILE A 1 273 ? 23.894 39.003 15.557 1.00 52.91 273 ILE A C 1
ATOM 2112 O O . ILE A 1 273 ? 23.616 39.460 14.455 1.00 52.91 273 ILE A O 1
ATOM 2116 N N . ASN A 1 274 ? 23.018 38.460 16.409 1.00 48.72 274 ASN A N 1
ATOM 2117 C CA . ASN A 1 274 ? 21.585 38.734 16.586 1.00 48.72 274 ASN A CA 1
ATOM 2118 C C . ASN A 1 274 ? 20.684 38.931 15.356 1.00 48.72 274 ASN A C 1
ATOM 2120 O O . ASN A 1 274 ? 20.893 39.849 14.575 1.00 48.72 274 ASN A O 1
ATOM 2124 N N . LYS A 1 275 ? 19.526 38.248 15.361 1.00 49.19 275 LYS A N 1
ATOM 2125 C CA . LYS A 1 275 ? 18.206 38.897 15.212 1.00 49.19 275 LYS A CA 1
ATOM 2126 C C . LYS A 1 275 ? 17.048 37.945 15.565 1.00 49.19 275 LYS A C 1
ATOM 2128 O O . LYS A 1 275 ? 16.904 36.902 14.951 1.00 49.19 275 LYS A O 1
ATOM 2133 N N . GLN A 1 276 ? 16.250 38.403 16.540 1.00 48.53 276 GLN A N 1
ATOM 2134 C CA . GLN A 1 276 ? 14.773 38.435 16.585 1.00 48.53 276 GLN A CA 1
ATOM 2135 C C . GLN A 1 276 ? 14.034 37.092 16.402 1.00 48.53 276 GLN A C 1
ATOM 2137 O O . GLN A 1 276 ? 14.106 36.462 15.363 1.00 48.53 276 GLN A O 1
ATOM 2142 N N . GLY A 1 277 ? 13.274 36.584 17.371 1.00 48.97 277 GLY A N 1
ATOM 2143 C CA . GLY A 1 277 ? 12.233 37.276 18.129 1.00 48.97 277 GLY A CA 1
ATOM 2144 C C . GLY A 1 277 ? 10.870 36.818 17.602 1.00 48.97 277 GLY A C 1
ATOM 2145 O O . GLY A 1 277 ? 10.347 37.431 16.679 1.00 48.97 277 GLY A O 1
ATOM 2146 N N . TYR A 1 278 ? 10.306 35.751 18.174 1.00 46.25 278 TYR A N 1
ATOM 2147 C CA . TYR A 1 278 ? 8.898 35.401 17.974 1.00 46.25 278 TYR A CA 1
ATOM 2148 C C . TYR A 1 278 ? 8.084 35.966 19.138 1.00 46.25 278 TYR A C 1
ATOM 2150 O O . TYR A 1 278 ? 8.354 35.674 20.303 1.00 46.25 278 TYR A O 1
ATOM 2158 N N . LYS A 1 279 ? 7.136 36.841 18.794 1.00 55.66 279 LYS A N 1
ATOM 2159 C CA . LYS A 1 279 ? 6.081 37.315 19.687 1.00 55.66 279 LYS A CA 1
ATOM 2160 C C . LYS A 1 279 ? 5.054 36.202 19.911 1.00 55.66 279 LYS A C 1
ATOM 2162 O O . LYS A 1 279 ? 4.827 35.383 19.024 1.00 55.66 279 LYS A O 1
ATOM 2167 N N . VAL A 1 280 ? 4.500 36.264 21.119 1.00 61.16 280 VAL A N 1
ATOM 2168 C CA . VAL A 1 280 ? 3.351 35.544 21.685 1.00 61.16 280 VAL A CA 1
ATOM 2169 C C . VAL A 1 280 ? 2.124 35.637 20.788 1.00 61.16 280 VAL A C 1
ATOM 2171 O O . VAL A 1 280 ? 1.900 36.747 20.249 1.00 61.16 280 VAL A O 1
#

Nearest PDB structures (foldseek):
  6o3f-assembly1_B  TM=5.881E-01  e=2.800E-03  Chlamydia trachomatis L2b/UCH-1/proctitis
  6kcn-assembly1_B  TM=5.540E-01  e=3.010E-02  Plasmodium falciparum NF54
  6kct-assembly2_C  TM=5.111E-01  e=1.810E-02  Plasmodium falciparum NF54
  7f6w-assembly1_A-2  TM=4.073E-01  e=3.567E-02  Saccharomyces cerevisiae
  6squ-assembly2_B  TM=3.281E-01  e=1.668E+00  Homo sapiens

Foldseek 3Di:
DDDDDDDDDDDDPDDPPDDPPPDPPPCVPCQKDAFFKFFFADDDPFWKTWTWGDDPNDIAIEIETQQQEAAPLDRGDNPGGCVPVDDGGQMKTFMWGADPDPDPVRHRIYGNHMYRDRDDVPRPSPPPVVPQDKDAFFKFWWAAFDQFKTWTWGADPNDIFIEIETLQQEEEQQHRDDPVGGVPNVDDGGDMKTFMWTADQQDVVRVGGRIYTNHIYDHDDHDPVPVPDDPPPPPPPDDDDDDDDDDDDDDDDDDDDDDDDDDDDDDDDDDDDDDDDDDD

Mean predicted aligned error: 16.28 Å

Secondary structure (DSSP, 8-state):
---------------------S----GGG--EEEEEEEEEEEEETTTEEEEEEEETTEEEEEEEEGGGEEETTEEPPTT---TTT--TT-EEEEEEEE--S--TT---EEEEEEESS---TT-GGG---TT--EEEEEEEEEEEE-SSEEEEEEEETTEEEEEEEEGGGEEETTBPPPTTS-HHHH--TT-EEEEEEEE----TTTTT-SEEEEEEEESSPPPGGGGS--------------------------------------PPPP----------

Sequence (280 aa):
MDWSLAQSGGASASAMGGAAAAAAADFSEQRYLFGMCGTVLEMFLPGKAIITFELHGEIHRALLWVKCFVFQDKLLDQADSLAGKLNVGDTVFFDCHIYDKESKDKCHWYAARASKEKPTESNPAYRAPINVQRVVNQSGYIFEVEPGKGVIVFDYNNVEQRVFFMRSKCYLFGKRPSNKHSLRSLLSENDPLQFDAQQCDPSDENLKCNWFATIVWKGKKPGVNAWGGEGASEDMTAEESVSNPEPSRDLLTKEDFPSLGLSAAGSLPPGVINKQGYKV

Radius of gyration: 32.53 Å; Cα contacts (8 Å, |Δi|>4): 425; chains: 1; bounding box: 136×69×62 Å

Organism: Meganyctiphanes norvegica (NCBI:txid48144)

pLDDT: mean 79.78, std 21.35, range [39.16, 98.62]

=== Feature glossary ===
Each block in this record encodes a different view of the same protein. In brief:

Predicted aligned error. PAE(i, j) answers: if I align the predicted and true structures on residue i, how far off (in Å) do I expect residue j to be? A block-diagonal PAE matrix with low values on the blocks and high values off-diagonal is the signature of a multi-domain protein with confidently predicted domains but uncertain inter-domain orientation.

Contact-map, Ramachandran, and PAE plots. Plot images: a contact map (which residues are close in 3D, as an N×N binary image), a Ramachandran scatter (backbone torsion angles, revealing secondary-structure composition at a glance), and — for AlphaFold structures — a PAE heatmap (pairwise prediction confidence).

Backbone torsions (φ/ψ). φ (phi) and ψ (psi) are the two rotatable backbone dihedrals per residue: φ is the C(i-1)–N–Cα–C torsion, ψ is the N–Cα–C–N(i+1) torsion, both in degrees on (−180°, 180°]. α-helical residues cluster near (−60°, −45°); β-strand residues near (−120°, +130°). A Ramachandran plot is simply a scatter of (φ, ψ) for every residue.

Foldseek 3Di. A 3Di character summarizes, for each residue, the relative orientation of the Cα frame of its nearest spatial neighbor. Because it encodes fold topology rather than chemistry, 3Di alignments detect remote structural similarity that sequence alignment misses.

Radius of gyration, Cα contacts, bounding box. Three whole-structure scalars: the radius of gyration (RMS distance of Cα from centroid, in Å), the count of Cα–Cα contacts (pairs closer than 8 Å and separated by more than four residues in sequence — i.e. tertiary, not local, contacts), and the bounding-box dimensions. Together they distinguish compact globular folds from extended fibres or disordered chains.

Sequence. Sequence gives the chain of amino acids in standard one-letter code (A=alanine, C=cysteine, …, Y=tyrosine), read N→C. It is the only feature that is directly encoded by the gene; all structural features are derived from the folded form of this sequence.

mmCIF coordinates. Atomic coordinates in PDBx/mmCIF format — the same representation the Protein Data Bank distributes. Each line of the _atom_site loop places one backbone atom in Cartesian space (units: ångströms, origin: arbitrary).

Secondary structure (3-state, P-SEA). Three-state secondary structure (P-SEA) collapses the eight DSSP classes into helix (a), strand (b), and coil (c). P-SEA assigns these from Cα geometry alone — distances and angles — without requiring backbone oxygens, so it works on any Cα trace.

InterPro / GO / CATH / organism. Functional annotations link the protein to curated databases. InterPro entries identify conserved domains and families by matching the sequence against member-database signatures (Pfam, PROSITE, CDD, …). Gene Ontology (GO) terms describe molecular function, biological process, and cellular component in a controlled vocabulary. CATH places the structure in a hierarchical fold classification (Class/Architecture/Topology/Homologous-superfamily). The organism is the source species.

B-factor. B-factor (Debye–Waller factor) reflects atomic displacement in the crystal lattice. It is an experimental observable (units Å²), not a prediction; low values mean the atom is pinned down, high values mean it moves or is heterogeneous across the crystal.

Rendered structure images. Structure images are PyMOL renders from six orthogonal camera directions. Cartoon representation draws helices as coils and strands as arrows; sticks shows the backbone as bonds; surface shows the solvent-excluded envelope. Rainbow coloring maps sequence position to hue (blue→red, N→C); chain coloring assigns a distinct color per polypeptide.

Solvent-accessible surface area. Solvent-accessible surface area (SASA) is the area in Å² traced out by the centre of a 1.4 Å probe sphere (a water molecule) rolled over the protein's van der Waals surface (Shrake–Rupley / Lee–Richards construction). Buried residues have near-zero SASA; fully exposed residues can exceed 200 Å². The total SASA scales roughly with the number of surface residues.

Secondary structure (8-state, DSSP). The SS8 string is DSSP's per-residue secondary-structure call. α-helix (H) means an i→i+4 H-bond ladder; β-strand (E) means the residue participates in a β-sheet; 3₁₀ (G) and π (I) are tighter and wider helices; T/S are turns/bends; '-' is loop.

pLDDT. For AlphaFold models, the B-factor field carries pLDDT — the model's own estimate of local accuracy on a 0–100 scale. Regions with pLDDT<50 should be treated as essentially unmodeled; they often correspond to intrinsically disordered segments.

Nearest PDB structures. Nearest PDB neighbors are the top structural matches found by Foldseek when searching this structure against the entire Protein Data Bank. Each hit reports a TM-score (0 to 1; >0.5 almost always implies the same fold) and an E-value. These are *structural* homologs — they may share no detectable sequence similarity.